Protein AF-A0A6B3G5R5-F1 (afdb_monomer_lite)

Structure (mmCIF, N/CA/C/O backbone):
data_AF-A0A6B3G5R5-F1
#
_entry.id   AF-A0A6B3G5R5-F1
#
loop_
_atom_site.group_PDB
_atom_site.id
_atom_site.type_symbol
_atom_site.label_atom_id
_atom_site.label_alt_id
_atom_site.label_comp_id
_atom_site.label_asym_id
_atom_site.label_entity_id
_atom_site.label_seq_id
_atom_site.pdbx_PDB_ins_code
_atom_site.Cartn_x
_atom_site.Cartn_y
_atom_site.Cartn_z
_atom_site.occupancy
_atom_site.B_iso_or_equiv
_atom_site.auth_seq_id
_atom_site.auth_comp_id
_atom_site.auth_asym_id
_atom_site.auth_atom_id
_atom_site.pdbx_PDB_model_num
ATOM 1 N N . MET A 1 1 ? -15.235 13.873 -17.723 1.00 48.84 1 MET A N 1
ATOM 2 C CA . MET A 1 1 ? -14.138 13.555 -16.787 1.00 48.84 1 MET A CA 1
ATOM 3 C C . MET A 1 1 ? -12.974 14.456 -17.152 1.00 48.84 1 MET A C 1
ATOM 5 O O . MET A 1 1 ? -12.548 14.409 -18.302 1.00 48.84 1 MET A O 1
ATOM 9 N N . SER A 1 2 ? -12.545 15.347 -16.258 1.00 52.00 2 SER A N 1
ATOM 10 C CA . SER A 1 2 ? -11.360 16.176 -16.509 1.00 52.00 2 SER A CA 1
ATOM 11 C C . SER A 1 2 ? -10.133 15.270 -16.505 1.00 52.00 2 SER A C 1
ATOM 13 O O . SER A 1 2 ? -9.919 14.546 -15.539 1.00 52.00 2 SER A O 1
ATOM 15 N N . ARG A 1 3 ? -9.360 15.265 -17.596 1.00 59.19 3 ARG A N 1
ATOM 16 C CA . ARG A 1 3 ? -8.063 14.582 -17.622 1.00 59.19 3 ARG A CA 1
ATOM 17 C C . ARG A 1 3 ? -7.108 15.387 -16.752 1.00 59.19 3 ARG A C 1
ATOM 19 O O . ARG A 1 3 ? -6.809 16.534 -17.079 1.00 59.19 3 ARG A O 1
ATOM 26 N N . HIS A 1 4 ? -6.677 14.811 -15.639 1.00 70.94 4 HIS A N 1
ATOM 27 C CA . HIS A 1 4 ? -5.648 15.414 -14.805 1.00 70.94 4 HIS A CA 1
ATOM 28 C C . HIS A 1 4 ? -4.292 15.176 -15.467 1.00 70.94 4 HIS A C 1
ATOM 30 O O . HIS A 1 4 ? -3.894 14.030 -15.668 1.00 70.94 4 HIS A O 1
ATOM 36 N N . THR A 1 5 ? -3.585 16.250 -15.815 1.00 82.69 5 THR A N 1
ATOM 37 C CA . THR A 1 5 ? -2.174 16.147 -16.199 1.00 82.69 5 THR A CA 1
ATOM 38 C C . THR A 1 5 ? -1.385 15.638 -14.991 1.00 82.69 5 THR A C 1
ATOM 40 O O . THR A 1 5 ? -1.503 16.250 -13.924 1.00 82.69 5 THR A O 1
ATOM 43 N N . PRO A 1 6 ? -0.592 14.558 -15.116 1.00 89.00 6 PRO A N 1
ATOM 44 C CA . PRO A 1 6 ? 0.213 14.076 -14.006 1.00 89.00 6 PRO A CA 1
ATOM 45 C C . PRO A 1 6 ? 1.213 15.129 -13.528 1.00 89.00 6 PRO A C 1
ATOM 47 O O . PRO A 1 6 ? 1.797 15.868 -14.326 1.00 89.00 6 PRO A O 1
ATOM 50 N N . THR A 1 7 ? 1.447 15.175 -12.221 1.00 94.69 7 THR A N 1
ATOM 51 C CA . THR A 1 7 ? 2.538 15.955 -11.636 1.00 94.69 7 THR A CA 1
ATOM 52 C C . THR A 1 7 ? 3.813 15.126 -11.698 1.00 94.69 7 THR A C 1
ATOM 54 O O . THR A 1 7 ? 3.912 14.094 -11.045 1.00 94.69 7 THR A O 1
ATOM 57 N N . VAL A 1 8 ? 4.796 15.566 -12.485 1.00 96.12 8 VAL A N 1
ATOM 58 C CA . VAL A 1 8 ? 6.093 14.880 -12.590 1.00 96.12 8 VAL A CA 1
ATOM 59 C C . VAL A 1 8 ? 7.078 15.486 -11.595 1.00 96.12 8 VAL A C 1
ATOM 61 O O . VAL A 1 8 ? 7.401 16.677 -11.686 1.00 96.12 8 VAL A O 1
ATOM 64 N N . VAL A 1 9 ? 7.553 14.648 -10.677 1.00 96.00 9 VAL A N 1
ATOM 65 C CA . VAL A 1 9 ? 8.532 14.974 -9.638 1.00 96.00 9 VAL A CA 1
ATOM 66 C C . VAL A 1 9 ? 9.844 14.282 -9.992 1.00 96.00 9 VAL A C 1
ATOM 68 O O . VAL A 1 9 ? 9.893 13.064 -10.174 1.00 96.00 9 VAL A O 1
ATOM 71 N N . TYR A 1 10 ? 10.894 15.080 -10.139 1.00 93.81 10 TYR A N 1
ATOM 72 C CA . TYR A 1 10 ? 12.209 14.640 -10.598 1.00 93.81 10 TYR A CA 1
ATOM 73 C C . TYR A 1 10 ? 13.127 14.336 -9.416 1.00 93.81 10 TYR A C 1
ATOM 75 O O . TYR A 1 10 ? 12.898 14.801 -8.299 1.00 93.81 10 TYR A O 1
ATOM 83 N N . ALA A 1 11 ? 14.205 13.599 -9.676 1.00 90.94 11 ALA A N 1
ATOM 84 C CA . ALA A 1 11 ? 15.181 13.274 -8.649 1.00 90.94 11 ALA A CA 1
ATOM 85 C C . ALA A 1 11 ? 15.693 14.528 -7.928 1.00 90.94 11 ALA A C 1
ATOM 87 O O . ALA A 1 11 ? 16.096 15.500 -8.580 1.00 90.94 11 ALA A O 1
ATOM 88 N N . ARG A 1 12 ? 15.743 14.451 -6.589 1.00 87.88 12 ARG A N 1
ATOM 89 C CA . ARG A 1 12 ? 16.120 15.521 -5.641 1.00 87.88 12 ARG A CA 1
ATOM 90 C C . ARG A 1 12 ? 15.065 16.612 -5.432 1.00 87.88 12 ARG A C 1
ATOM 92 O O . ARG A 1 12 ? 15.325 17.577 -4.717 1.00 87.88 12 ARG A O 1
ATOM 99 N N . GLU A 1 13 ? 13.876 16.478 -6.014 1.00 92.00 13 GLU A N 1
ATOM 100 C CA . GLU A 1 13 ? 12.731 17.320 -5.656 1.00 92.00 13 GLU A CA 1
ATOM 101 C C . GLU A 1 13 ? 11.986 16.743 -4.440 1.00 92.00 13 GLU A C 1
ATOM 103 O O . GLU A 1 13 ? 12.037 15.534 -4.210 1.00 92.00 13 GLU A O 1
ATOM 108 N N . PRO A 1 14 ? 11.272 17.567 -3.652 1.00 93.31 14 PRO A N 1
ATOM 109 C CA . PRO A 1 14 ? 10.477 17.067 -2.534 1.00 93.31 14 PRO A CA 1
ATOM 110 C C . PRO A 1 14 ? 9.470 15.998 -2.980 1.00 93.31 14 PRO A C 1
ATOM 112 O O . PRO A 1 14 ? 8.678 16.232 -3.894 1.00 93.31 14 PRO A O 1
ATOM 115 N N . ILE A 1 15 ? 9.489 14.840 -2.317 1.00 95.12 15 ILE A N 1
ATOM 116 C CA . ILE A 1 15 ? 8.568 13.731 -2.589 1.00 95.12 15 ILE A CA 1
ATOM 117 C C . ILE A 1 15 ? 7.225 14.031 -1.902 1.00 95.12 15 ILE A C 1
ATOM 119 O O . ILE A 1 15 ? 7.199 14.223 -0.683 1.00 95.12 15 ILE A O 1
ATOM 123 N N . PRO A 1 16 ? 6.098 14.088 -2.638 1.00 93.06 16 PRO A N 1
ATOM 124 C CA . PRO A 1 16 ? 4.785 14.263 -2.028 1.00 93.06 16 PRO A CA 1
ATOM 125 C C . PRO A 1 16 ? 4.429 13.098 -1.098 1.00 93.06 16 PRO A C 1
ATOM 127 O O . PRO A 1 16 ? 4.661 11.938 -1.423 1.00 93.06 16 PRO A O 1
ATOM 130 N N . THR A 1 17 ? 3.811 13.406 0.042 1.00 87.75 17 THR A N 1
ATOM 131 C CA . THR A 1 17 ? 3.436 12.417 1.071 1.00 87.75 17 THR A CA 1
ATOM 132 C C . THR A 1 17 ? 1.993 11.924 0.956 1.00 87.75 17 THR A C 1
ATOM 134 O O . THR A 1 17 ? 1.532 11.148 1.789 1.00 87.75 17 THR A O 1
ATOM 137 N N . SER A 1 18 ? 1.245 12.398 -0.042 1.00 89.69 18 SER A N 1
ATOM 138 C CA . SER A 1 18 ? -0.167 12.063 -0.223 1.00 89.69 18 SER A CA 1
ATOM 139 C C . SER A 1 18 ? -0.556 12.027 -1.697 1.00 89.69 18 SER A C 1
ATOM 141 O O . SER A 1 18 ? 0.148 12.556 -2.559 1.00 89.69 18 SER A O 1
ATOM 143 N N . GLY A 1 19 ? -1.708 11.412 -1.960 1.00 92.50 19 GLY A N 1
ATOM 144 C CA . GLY A 1 19 ? -2.238 11.212 -3.301 1.00 92.50 19 GLY A CA 1
ATOM 145 C C . GLY A 1 19 ? -1.688 9.966 -4.004 1.00 92.50 19 GLY A C 1
ATOM 146 O O . GLY A 1 19 ? -0.831 9.267 -3.461 1.00 92.50 19 GLY A O 1
ATOM 147 N N . PRO A 1 20 ? -2.231 9.652 -5.191 1.00 96.44 20 PRO A N 1
ATOM 148 C CA . PRO A 1 20 ? -1.834 8.497 -5.980 1.00 96.44 20 PRO A CA 1
ATOM 149 C C . PRO A 1 20 ? -0.479 8.727 -6.650 1.00 96.44 20 PRO A C 1
ATOM 151 O O . PRO A 1 20 ? -0.239 9.794 -7.226 1.00 96.44 20 PRO A O 1
ATOM 154 N N . SER A 1 21 ? 0.401 7.725 -6.618 1.00 98.06 21 SER A N 1
ATOM 155 C CA . SER A 1 21 ? 1.760 7.876 -7.152 1.00 98.06 21 SER A CA 1
ATOM 156 C C . SER A 1 21 ? 2.339 6.631 -7.830 1.00 98.06 21 SER A C 1
ATOM 158 O O . SER A 1 21 ? 2.106 5.499 -7.410 1.00 98.06 21 SER A O 1
ATOM 160 N N . VAL A 1 22 ? 3.141 6.853 -8.877 1.00 98.56 22 VAL A N 1
ATOM 161 C CA . VAL A 1 22 ? 3.913 5.812 -9.575 1.00 98.56 22 VAL A CA 1
ATOM 162 C C . VAL A 1 22 ? 5.376 6.230 -9.659 1.00 98.56 22 VAL A C 1
ATOM 164 O O . VAL A 1 22 ? 5.682 7.312 -10.162 1.00 98.56 22 VAL A O 1
ATOM 167 N N . PHE A 1 23 ? 6.287 5.361 -9.228 1.00 98.50 23 PHE A N 1
ATOM 168 C CA . PHE A 1 23 ? 7.713 5.495 -9.519 1.00 98.50 23 PHE A CA 1
ATOM 169 C C . PHE A 1 23 ? 8.058 4.775 -10.826 1.00 98.50 23 PHE A C 1
ATOM 171 O O . PHE A 1 23 ? 7.692 3.613 -11.000 1.00 98.50 23 PHE A O 1
ATOM 178 N N . ILE A 1 24 ? 8.773 5.439 -11.741 1.00 98.12 24 ILE A N 1
ATOM 179 C CA . ILE A 1 24 ? 9.176 4.861 -13.037 1.00 98.12 24 ILE A CA 1
ATOM 180 C C . ILE A 1 24 ? 10.659 4.449 -13.048 1.00 98.12 24 ILE A C 1
ATOM 182 O O . ILE A 1 24 ? 11.569 5.213 -13.394 1.00 98.12 24 ILE A O 1
ATOM 186 N N . ALA A 1 25 ? 10.892 3.190 -12.686 1.00 97.31 25 ALA A N 1
ATOM 187 C CA . ALA A 1 25 ? 12.197 2.549 -12.612 1.00 97.31 25 ALA A CA 1
ATOM 188 C C . ALA A 1 25 ? 12.621 1.927 -13.954 1.00 97.31 25 ALA A C 1
ATOM 190 O O . ALA A 1 25 ? 11.807 1.453 -14.747 1.00 97.31 25 ALA A O 1
ATOM 191 N N . GLY A 1 26 ? 13.927 1.900 -14.210 1.00 95.62 26 GLY A N 1
ATOM 192 C CA . GLY A 1 26 ? 14.485 1.294 -15.419 1.00 95.62 26 GLY A CA 1
ATOM 193 C C . GLY A 1 26 ? 15.819 1.905 -15.840 1.00 95.62 26 GLY A C 1
ATOM 194 O O . GLY A 1 26 ? 16.239 2.926 -15.286 1.00 95.62 26 GLY A O 1
ATOM 195 N N . PRO A 1 27 ? 16.495 1.311 -16.837 1.00 93.62 27 PRO A N 1
ATOM 196 C CA . PRO A 1 27 ? 17.751 1.839 -17.336 1.00 93.62 27 PRO A CA 1
ATOM 197 C C . PRO A 1 27 ? 17.566 3.262 -17.872 1.00 93.62 27 PRO A C 1
ATOM 199 O O . PRO A 1 27 ? 16.613 3.552 -18.599 1.00 93.62 27 PRO A O 1
ATOM 202 N N . THR A 1 28 ? 18.510 4.135 -17.529 1.00 88.38 28 THR A N 1
ATOM 203 C CA . THR A 1 28 ? 18.639 5.481 -18.097 1.00 88.38 28 THR A CA 1
ATOM 204 C C . THR A 1 28 ? 19.694 5.447 -19.204 1.00 88.38 28 THR A C 1
ATOM 206 O O . THR A 1 28 ? 20.746 4.830 -18.992 1.00 88.38 28 THR A O 1
ATOM 209 N N . PRO A 1 29 ? 19.457 6.084 -20.369 1.00 83.06 29 PRO A N 1
ATOM 210 C CA . PRO A 1 29 ? 20.460 6.170 -21.423 1.00 83.06 29 PRO A CA 1
ATOM 211 C C . PRO A 1 29 ? 21.784 6.736 -20.905 1.00 83.06 29 PRO A C 1
ATOM 213 O O . PRO A 1 29 ? 21.817 7.660 -20.085 1.00 83.06 29 PRO A O 1
ATOM 216 N N . ARG A 1 30 ? 22.905 6.202 -21.397 1.00 71.19 30 ARG A N 1
ATOM 217 C CA . ARG A 1 30 ? 24.216 6.809 -21.131 1.00 71.19 30 ARG A CA 1
ATOM 218 C C . ARG A 1 30 ? 24.268 8.188 -21.793 1.00 71.19 30 ARG A C 1
ATOM 220 O O . ARG A 1 30 ? 23.906 8.324 -22.952 1.00 71.19 30 ARG A O 1
ATOM 227 N N . ALA A 1 31 ? 24.816 9.185 -21.096 1.00 65.38 31 ALA A N 1
ATOM 228 C CA . ALA A 1 31 ? 24.907 10.565 -21.598 1.00 65.38 31 ALA A CA 1
ATOM 229 C C . ALA A 1 31 ? 25.708 10.729 -22.909 1.00 65.38 31 ALA A C 1
ATOM 231 O O . ALA A 1 31 ? 25.638 11.778 -23.535 1.00 65.38 31 ALA A O 1
ATOM 232 N N . SER A 1 32 ? 26.499 9.725 -23.293 1.00 61.84 32 SER A N 1
ATOM 233 C CA . SER A 1 32 ? 27.283 9.700 -24.531 1.00 61.84 32 SER A CA 1
ATOM 234 C C . SER A 1 32 ? 26.584 8.993 -25.699 1.00 61.84 32 SER A C 1
ATOM 236 O O . SER A 1 32 ? 27.197 8.869 -26.753 1.00 61.84 32 SER A O 1
ATOM 238 N N . GLY A 1 33 ? 25.382 8.443 -25.500 1.00 62.09 33 GLY A N 1
ATOM 239 C CA . GLY A 1 33 ? 24.641 7.708 -26.526 1.00 62.09 33 GLY A CA 1
ATOM 240 C C . GLY A 1 33 ? 23.480 8.519 -27.101 1.00 62.09 33 GLY A C 1
ATOM 241 O O . GLY A 1 33 ? 22.888 9.335 -26.402 1.00 62.09 33 GLY A O 1
ATOM 242 N N . ASP A 1 34 ? 23.114 8.227 -28.349 1.00 74.56 34 ASP A N 1
ATOM 243 C CA . ASP A 1 34 ? 21.999 8.866 -29.071 1.00 74.56 34 ASP A CA 1
ATOM 244 C C . ASP A 1 34 ? 20.625 8.230 -28.763 1.00 74.56 34 ASP A C 1
ATOM 246 O O . ASP A 1 34 ? 19.648 8.450 -29.480 1.00 74.56 34 ASP A O 1
ATOM 250 N N . VAL A 1 35 ? 20.527 7.407 -27.713 1.00 80.75 35 VAL A N 1
ATOM 251 C CA . VAL A 1 35 ? 19.284 6.699 -27.376 1.00 80.75 35 VAL A CA 1
ATOM 252 C C . VAL A 1 35 ? 18.385 7.596 -26.519 1.00 80.75 35 VAL A C 1
ATOM 254 O O . VAL A 1 35 ? 18.792 7.984 -25.420 1.00 80.75 35 VAL A O 1
ATOM 257 N N . PRO A 1 36 ? 17.161 7.926 -26.974 1.00 84.62 36 PRO A N 1
ATOM 258 C CA . PRO A 1 36 ? 16.236 8.732 -26.191 1.00 84.62 36 PRO A CA 1
ATOM 259 C C . PRO A 1 36 ? 15.747 7.972 -24.953 1.00 84.62 36 PRO A C 1
ATOM 261 O O . PRO A 1 36 ? 15.655 6.743 -24.941 1.00 84.62 36 PRO A O 1
ATOM 264 N N . SER A 1 37 ? 15.391 8.714 -23.902 1.00 90.19 37 SER A N 1
ATOM 265 C CA . SER A 1 37 ? 14.726 8.121 -22.740 1.00 90.19 37 SER A CA 1
ATOM 266 C C . SER A 1 37 ? 13.343 7.589 -23.124 1.00 90.19 37 SER A C 1
ATOM 268 O O . SER A 1 37 ? 12.605 8.225 -23.876 1.00 90.19 37 SER A O 1
ATOM 270 N N . TRP A 1 38 ? 12.972 6.437 -22.564 1.00 94.50 38 TRP A N 1
ATOM 271 C CA . TRP A 1 38 ? 11.633 5.850 -22.685 1.00 94.50 38 TRP A CA 1
ATOM 272 C C . TRP A 1 38 ? 10.630 6.468 -21.694 1.00 94.50 38 TRP A C 1
ATOM 274 O O . TRP A 1 38 ? 9.421 6.292 -21.843 1.00 94.50 38 TRP A O 1
ATOM 284 N N . ARG A 1 39 ? 11.109 7.201 -20.678 1.00 94.88 39 ARG A N 1
ATOM 285 C CA . ARG A 1 39 ? 10.272 7.757 -19.604 1.00 94.88 39 ARG A CA 1
ATOM 286 C C . ARG A 1 39 ? 9.228 8.770 -20.079 1.00 94.88 39 ARG A C 1
ATOM 288 O O . ARG A 1 39 ? 8.110 8.687 -19.577 1.00 94.88 39 ARG A O 1
ATOM 295 N N . PRO A 1 40 ? 9.504 9.672 -21.045 1.00 94.50 40 PRO A N 1
ATOM 296 C CA . PRO A 1 40 ? 8.472 10.547 -21.601 1.00 94.50 40 PRO A CA 1
ATOM 297 C C . PRO A 1 40 ? 7.277 9.770 -22.163 1.00 94.50 40 PRO A C 1
ATOM 299 O O . PRO A 1 40 ? 6.142 10.092 -21.826 1.00 94.50 40 PRO A O 1
ATOM 302 N N . ALA A 1 41 ? 7.521 8.686 -22.910 1.00 95.88 41 ALA A N 1
ATOM 303 C CA . ALA A 1 41 ? 6.451 7.830 -23.422 1.00 95.88 41 ALA A CA 1
ATOM 304 C C . ALA A 1 41 ? 5.664 7.164 -22.280 1.00 95.88 41 ALA A C 1
ATOM 306 O O . ALA A 1 41 ? 4.440 7.128 -22.311 1.00 95.88 41 ALA A O 1
ATOM 307 N N . ALA A 1 42 ? 6.341 6.700 -21.224 1.00 97.56 42 ALA A N 1
ATOM 308 C CA . ALA A 1 42 ? 5.661 6.142 -20.053 1.00 97.56 42 ALA A CA 1
ATOM 309 C C . ALA A 1 42 ? 4.774 7.179 -19.340 1.00 97.56 42 ALA A C 1
ATOM 311 O O . ALA A 1 42 ? 3.654 6.863 -18.945 1.00 97.56 42 ALA A O 1
ATOM 312 N N . ILE A 1 43 ? 5.252 8.420 -19.197 1.00 96.56 43 ILE A N 1
ATOM 313 C CA . ILE A 1 43 ? 4.500 9.530 -18.593 1.00 96.56 43 ILE A CA 1
ATOM 314 C C . ILE A 1 43 ? 3.278 9.887 -19.446 1.00 96.56 43 ILE A C 1
ATOM 316 O O . ILE A 1 43 ? 2.197 10.094 -18.898 1.00 96.56 43 ILE A O 1
ATOM 320 N N . GLU A 1 44 ? 3.424 9.936 -20.771 1.00 96.19 44 GLU A N 1
ATOM 321 C CA . GLU A 1 44 ? 2.311 10.174 -21.698 1.00 96.19 44 GLU A CA 1
ATOM 322 C C . GLU A 1 44 ? 1.256 9.066 -21.613 1.00 96.19 44 GLU A C 1
ATOM 324 O O . GLU A 1 44 ? 0.063 9.353 -21.514 1.00 96.19 44 GLU A O 1
ATOM 329 N N . GLU A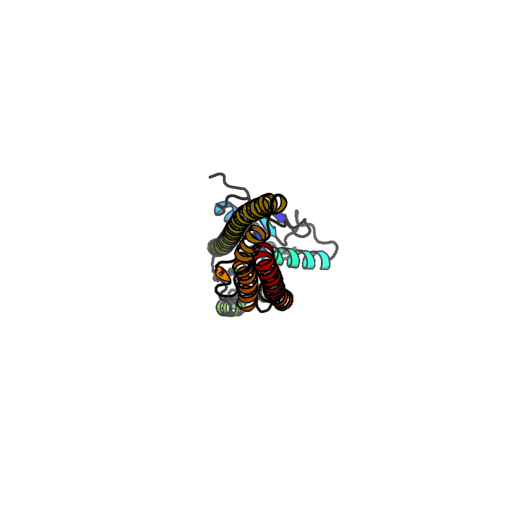 1 45 ? 1.684 7.805 -21.571 1.00 97.38 45 GLU A N 1
ATOM 330 C CA . GLU A 1 45 ? 0.799 6.649 -21.416 1.00 97.38 45 GLU A CA 1
ATOM 331 C C . GLU A 1 45 ? 0.078 6.651 -20.054 1.00 97.38 45 GLU A C 1
ATOM 333 O O . GLU A 1 45 ? -1.122 6.367 -19.990 1.00 97.38 45 GLU A O 1
ATOM 338 N N . LEU A 1 46 ? 0.769 7.021 -18.968 1.00 97.31 46 LEU A N 1
ATOM 339 C CA . LEU A 1 46 ? 0.166 7.224 -17.644 1.00 97.31 46 LEU A CA 1
ATOM 340 C C . LEU A 1 46 ? -0.877 8.348 -17.686 1.00 97.31 46 LEU A C 1
ATOM 342 O O . LEU A 1 46 ? -2.003 8.160 -17.231 1.00 97.31 46 LEU A O 1
ATOM 346 N N . ALA A 1 47 ? -0.539 9.494 -18.285 1.00 95.38 47 ALA A N 1
ATOM 347 C CA . ALA A 1 47 ? -1.449 10.628 -18.439 1.00 95.38 47 ALA A CA 1
ATOM 348 C C . ALA A 1 47 ? -2.692 10.275 -19.270 1.00 95.38 47 ALA A C 1
ATOM 350 O O . ALA A 1 47 ? -3.797 10.727 -18.970 1.00 95.38 47 ALA A O 1
ATOM 351 N N . ALA A 1 48 ? -2.522 9.470 -20.320 1.00 94.94 48 ALA A N 1
ATOM 352 C CA . ALA A 1 48 ? -3.603 9.067 -21.209 1.00 94.94 48 ALA A CA 1
ATOM 353 C C . ALA A 1 48 ? -4.591 8.098 -20.542 1.00 94.94 48 ALA A C 1
ATOM 355 O O . ALA A 1 48 ? -5.787 8.157 -20.841 1.00 94.94 48 ALA A O 1
ATOM 356 N N . ARG A 1 49 ? -4.100 7.219 -19.658 1.00 94.94 49 ARG A N 1
ATOM 357 C CA . ARG A 1 49 ? -4.910 6.197 -18.975 1.00 94.94 49 ARG A CA 1
ATOM 358 C C . ARG A 1 49 ? -5.429 6.615 -17.605 1.00 94.94 49 ARG A C 1
ATOM 360 O O . ARG A 1 49 ? -6.367 5.992 -17.120 1.00 94.94 49 ARG A O 1
ATOM 367 N N . TRP A 1 50 ? -4.847 7.628 -16.969 1.00 94.56 50 TRP A N 1
ATOM 368 C CA . TRP A 1 50 ? -5.244 8.010 -15.619 1.00 94.56 50 TRP A CA 1
ATOM 369 C C . TRP A 1 50 ? -6.673 8.565 -15.568 1.00 94.56 50 TRP A C 1
ATOM 371 O O . TRP A 1 50 ? -6.993 9.586 -16.180 1.00 94.56 50 TRP A O 1
ATOM 381 N N . THR A 1 51 ? -7.529 7.900 -14.791 1.00 91.75 51 THR A N 1
ATOM 382 C CA . THR A 1 51 ? -8.936 8.284 -14.582 1.00 91.75 51 THR A CA 1
ATOM 383 C C . THR A 1 51 ? -9.283 8.556 -13.122 1.00 91.75 51 THR A C 1
ATOM 385 O O . THR A 1 51 ? -10.461 8.726 -12.809 1.00 91.75 51 THR A O 1
ATOM 388 N N . GLY A 1 52 ? -8.295 8.572 -12.225 1.00 88.75 52 GLY A N 1
ATOM 389 C CA . GLY A 1 52 ? -8.535 8.817 -10.807 1.00 88.75 52 GLY A CA 1
ATOM 390 C C . GLY A 1 52 ? -8.979 10.251 -10.511 1.00 88.75 52 GLY A C 1
ATOM 391 O O . GLY A 1 52 ? -8.750 11.182 -11.290 1.00 88.75 52 GLY A O 1
ATOM 392 N N . GLU A 1 53 ? -9.634 10.413 -9.361 1.00 88.06 53 GLU A N 1
ATOM 393 C CA . GLU A 1 53 ? -10.196 11.695 -8.921 1.00 88.06 53 GLU A CA 1
ATOM 394 C C . GLU A 1 53 ? -9.114 12.717 -8.559 1.00 88.06 53 GLU A C 1
ATOM 396 O O . GLU A 1 53 ? -9.274 13.906 -8.824 1.00 88.06 53 GLU A O 1
ATOM 401 N N . GLN A 1 54 ? -8.005 12.247 -7.985 1.00 90.88 54 GLN A N 1
ATOM 402 C CA . GLN A 1 54 ? -6.851 13.073 -7.645 1.00 90.88 54 GLN A CA 1
ATOM 403 C C . GLN A 1 54 ? -5.813 13.059 -8.778 1.00 90.88 54 GLN A C 1
ATOM 405 O O . GLN A 1 54 ? -5.721 12.071 -9.515 1.00 90.88 54 GLN A O 1
ATOM 410 N N . PRO A 1 55 ? -5.001 14.120 -8.934 1.00 93.06 55 PRO A N 1
ATOM 411 C CA . PRO A 1 55 ? -3.882 14.112 -9.869 1.00 93.06 55 PRO A CA 1
ATOM 412 C C . PRO A 1 55 ? -2.895 12.981 -9.561 1.00 93.06 55 PRO A C 1
ATOM 414 O O . PRO A 1 55 ? -2.529 12.774 -8.406 1.00 93.06 55 PRO A O 1
ATOM 417 N N . LEU A 1 56 ? -2.444 12.271 -10.599 1.00 96.75 56 LEU A N 1
ATOM 418 C CA . LEU A 1 56 ? -1.393 11.266 -10.466 1.00 96.75 56 LEU A CA 1
ATOM 419 C C . LEU A 1 56 ? -0.031 11.943 -10.295 1.00 96.75 56 LEU A C 1
ATOM 421 O O . LEU A 1 56 ? 0.337 12.795 -11.105 1.00 96.75 56 LEU A O 1
ATOM 425 N N . THR A 1 57 ? 0.742 11.523 -9.299 1.00 98.00 57 THR A N 1
ATOM 426 C CA . THR A 1 57 ? 2.153 11.903 -9.163 1.00 98.00 57 THR A CA 1
ATOM 427 C C . THR A 1 57 ? 3.039 10.864 -9.850 1.00 98.00 57 THR A C 1
ATOM 429 O O . THR A 1 57 ? 2.922 9.671 -9.584 1.00 98.00 57 THR A O 1
ATOM 432 N N . VAL A 1 58 ? 3.952 11.299 -10.719 1.00 98.19 58 VAL A N 1
ATOM 433 C CA . VAL A 1 58 ? 4.956 10.427 -11.347 1.00 98.19 58 VAL A CA 1
ATOM 434 C C . VAL A 1 58 ? 6.336 10.797 -10.826 1.00 98.19 58 VAL A C 1
ATOM 436 O O . VAL A 1 58 ? 6.824 11.898 -11.079 1.00 98.19 58 VAL A O 1
ATOM 439 N N . LEU A 1 59 ? 6.960 9.871 -10.105 1.00 97.94 59 LEU A N 1
ATOM 440 C CA . LEU A 1 59 ? 8.300 10.010 -9.546 1.00 97.94 59 LEU A CA 1
ATOM 441 C C . LEU A 1 59 ? 9.308 9.442 -10.547 1.00 97.94 59 LEU A C 1
ATOM 443 O O . LEU A 1 59 ? 9.254 8.257 -10.885 1.00 97.94 59 LEU A O 1
ATOM 447 N N . THR A 1 60 ? 10.216 10.284 -11.040 1.00 95.25 60 THR A N 1
ATOM 448 C CA . THR A 1 60 ? 11.238 9.888 -12.016 1.00 95.25 60 THR A CA 1
ATOM 449 C C . THR A 1 60 ? 12.649 10.064 -11.452 1.00 95.25 60 THR A C 1
ATOM 451 O O . THR A 1 60 ? 12.955 11.135 -10.929 1.00 95.25 60 THR A O 1
ATOM 454 N N . PRO A 1 61 ? 13.543 9.064 -11.594 1.00 92.12 61 PRO A N 1
ATOM 455 C CA . PRO A 1 61 ? 14.949 9.187 -11.195 1.00 92.12 61 PRO A CA 1
ATOM 456 C C . PRO A 1 61 ? 15.744 10.134 -12.114 1.00 92.12 61 PRO A C 1
ATOM 458 O O . PRO A 1 61 ? 16.903 10.455 -11.856 1.00 92.12 61 PRO A O 1
ATOM 461 N N . GLU A 1 62 ? 15.150 10.595 -13.219 1.00 89.25 62 GLU A N 1
ATOM 462 C CA . GLU A 1 62 ? 15.773 11.612 -14.058 1.00 89.25 62 GLU A CA 1
ATOM 463 C C . GLU A 1 62 ? 15.763 12.976 -13.370 1.00 89.25 62 GLU A C 1
ATOM 465 O O . GLU A 1 62 ? 14.883 13.314 -12.584 1.00 89.25 62 GLU A O 1
ATOM 470 N N . SER A 1 63 ? 16.763 13.789 -13.692 1.00 85.06 63 SER A N 1
ATOM 471 C CA . SER A 1 63 ? 16.882 15.144 -13.163 1.00 85.06 63 SER A CA 1
ATOM 472 C C . SER A 1 63 ? 16.167 16.144 -14.059 1.00 85.06 63 SER A C 1
ATOM 474 O O . SER A 1 63 ? 16.266 16.060 -15.288 1.00 85.06 63 SER A O 1
ATOM 476 N N . ARG A 1 64 ? 15.501 17.139 -13.462 1.00 85.25 64 ARG A N 1
ATOM 477 C CA . ARG A 1 64 ? 14.863 18.209 -14.234 1.00 85.25 64 ARG A CA 1
ATOM 478 C C . ARG A 1 64 ? 15.914 18.926 -15.085 1.00 85.25 64 ARG A C 1
ATOM 480 O O . ARG A 1 64 ? 16.948 19.362 -14.583 1.00 85.25 64 ARG A O 1
ATOM 487 N N . GLY A 1 65 ? 15.670 19.008 -16.391 1.00 77.19 65 GLY A N 1
ATOM 488 C CA . GLY A 1 65 ? 16.600 19.634 -17.336 1.00 77.19 65 GLY A CA 1
ATOM 489 C C . GLY A 1 65 ? 17.936 18.898 -17.522 1.00 77.19 65 GLY A C 1
ATOM 490 O O . GLY A 1 65 ? 18.871 19.495 -18.042 1.00 77.19 65 GLY A O 1
ATOM 491 N N . GLY A 1 66 ? 18.057 17.633 -17.094 1.00 64.19 66 GLY A N 1
ATOM 492 C CA . GLY A 1 66 ? 19.263 16.818 -17.307 1.00 64.19 66 GLY A CA 1
ATOM 493 C C . GLY A 1 66 ? 20.482 17.217 -16.465 1.00 64.19 66 GLY A C 1
ATOM 494 O O . GLY A 1 66 ? 21.586 16.730 -16.711 1.00 64.19 66 GLY A O 1
ATOM 495 N N . VAL A 1 67 ? 20.307 18.092 -15.470 1.00 61.62 67 VAL A N 1
ATOM 496 C CA . VAL A 1 67 ? 21.390 18.545 -14.583 1.00 61.62 67 VAL A CA 1
ATOM 497 C C . VAL A 1 67 ? 21.824 17.395 -13.678 1.00 61.62 67 VAL A C 1
ATOM 499 O O . VAL A 1 67 ? 21.009 16.869 -12.927 1.00 61.62 67 VAL A O 1
ATOM 502 N N . ARG A 1 68 ? 23.100 17.001 -13.714 1.00 59.47 68 ARG A N 1
ATOM 503 C CA . ARG A 1 68 ? 23.623 15.917 -12.863 1.00 59.47 68 ARG A CA 1
ATOM 504 C C . ARG A 1 68 ? 23.647 16.300 -11.380 1.00 59.47 68 ARG A C 1
ATOM 506 O O . ARG A 1 68 ? 23.656 17.478 -11.032 1.00 59.47 68 ARG A O 1
ATOM 513 N N . ALA A 1 69 ? 23.630 15.291 -10.514 1.00 58.50 69 ALA A N 1
ATOM 514 C CA . ALA A 1 69 ? 23.843 15.477 -9.085 1.00 58.50 69 ALA A CA 1
ATOM 515 C C . ALA A 1 69 ? 25.273 15.949 -8.792 1.00 58.50 69 ALA A C 1
ATOM 517 O O . ALA A 1 69 ? 26.218 15.500 -9.442 1.00 58.50 69 ALA A O 1
ATOM 518 N N . GLU A 1 70 ? 25.416 16.862 -7.827 1.00 56.22 70 GLU A N 1
ATOM 519 C CA . GLU A 1 70 ? 26.726 17.273 -7.302 1.00 56.22 70 GLU A CA 1
ATOM 520 C C . GLU A 1 70 ? 27.353 16.141 -6.472 1.00 56.22 70 GLU A C 1
ATOM 522 O O . GLU A 1 70 ? 28.566 15.926 -6.533 1.00 56.22 70 GLU A O 1
ATOM 527 N N . HIS A 1 71 ? 26.515 15.350 -5.788 1.00 61.19 71 HIS A N 1
ATOM 528 C CA . HIS A 1 71 ? 26.901 14.166 -5.025 1.00 61.19 71 HIS A CA 1
ATOM 529 C C . HIS A 1 71 ? 26.061 12.946 -5.419 1.00 61.19 71 HIS A C 1
ATOM 531 O O . HIS A 1 71 ? 24.850 13.029 -5.604 1.00 61.19 71 HIS A O 1
ATOM 537 N N . TYR A 1 72 ? 26.725 11.799 -5.563 1.00 59.19 72 TYR A N 1
ATOM 538 C CA . TYR A 1 72 ? 26.107 10.530 -5.959 1.00 59.19 72 TYR A CA 1
ATOM 539 C C . TYR A 1 72 ? 25.129 9.993 -4.898 1.00 59.19 72 TYR A C 1
ATOM 541 O O . TYR A 1 72 ? 24.080 9.453 -5.246 1.00 59.19 72 TYR A O 1
ATOM 549 N N . ASP A 1 73 ? 25.439 10.196 -3.615 1.00 69.19 73 ASP A N 1
ATOM 550 C CA . ASP A 1 73 ? 24.657 9.658 -2.496 1.00 69.19 73 ASP A CA 1
ATOM 551 C C . ASP A 1 73 ? 23.265 10.305 -2.386 1.00 69.19 73 ASP A C 1
ATOM 553 O O . ASP A 1 73 ? 22.288 9.613 -2.101 1.00 69.19 73 ASP A O 1
ATOM 557 N N . ASP A 1 74 ? 23.142 11.594 -2.724 1.00 69.94 74 ASP A N 1
ATOM 558 C CA . ASP A 1 74 ? 21.864 12.324 -2.719 1.00 69.94 74 ASP A CA 1
ATOM 559 C C . ASP A 1 74 ? 20.869 11.751 -3.741 1.00 69.94 74 ASP A C 1
ATOM 561 O O . ASP A 1 74 ? 19.655 11.774 -3.533 1.00 69.94 74 ASP A O 1
ATOM 565 N N . GLN A 1 75 ? 21.377 11.217 -4.857 1.00 78.44 75 GLN A N 1
ATOM 566 C CA . GLN A 1 75 ? 20.548 10.586 -5.879 1.00 78.44 75 GLN A CA 1
ATOM 567 C C . GLN A 1 75 ? 20.051 9.208 -5.422 1.00 78.44 75 GLN A C 1
ATOM 569 O O . GLN A 1 75 ? 18.867 8.910 -5.559 1.00 78.44 75 GLN A O 1
ATOM 574 N N . VAL A 1 76 ? 20.930 8.390 -4.836 1.00 82.44 76 VAL A N 1
ATOM 575 C CA . VAL A 1 76 ? 20.574 7.045 -4.353 1.00 82.44 76 VAL A CA 1
ATOM 576 C C . VAL A 1 76 ? 19.596 7.111 -3.176 1.00 82.44 76 VAL A C 1
ATOM 578 O O . VAL A 1 76 ? 18.644 6.324 -3.122 1.00 82.44 76 VAL A O 1
ATOM 581 N N . GLY A 1 77 ? 19.800 8.059 -2.254 1.00 87.00 77 GLY A N 1
ATOM 582 C CA . GLY A 1 77 ? 18.883 8.306 -1.140 1.00 87.00 77 GLY A CA 1
ATOM 583 C C . GLY A 1 77 ? 17.486 8.668 -1.637 1.00 87.00 77 GLY A C 1
ATOM 584 O O . GLY A 1 77 ? 16.517 7.988 -1.299 1.00 87.00 77 GLY A O 1
ATOM 585 N N . TRP A 1 78 ? 17.395 9.651 -2.538 1.00 92.69 78 TRP A N 1
ATOM 586 C CA . TRP A 1 78 ? 16.117 10.071 -3.111 1.00 92.69 78 TRP A CA 1
ATOM 587 C C . TRP A 1 78 ? 15.401 8.942 -3.859 1.00 92.69 78 TRP A C 1
ATOM 589 O O . TRP A 1 78 ? 14.203 8.750 -3.677 1.00 92.69 78 TRP A O 1
ATOM 599 N N . GLU A 1 79 ? 16.108 8.168 -4.688 1.00 92.44 79 GLU A N 1
ATOM 600 C CA . GLU A 1 79 ? 15.504 7.054 -5.434 1.00 92.44 79 GLU A CA 1
ATOM 601 C C . GLU A 1 79 ? 14.969 5.962 -4.498 1.00 92.44 79 GLU A C 1
ATOM 603 O O . GLU A 1 79 ? 13.943 5.341 -4.778 1.00 92.44 79 GLU A O 1
ATOM 608 N N . THR A 1 80 ? 15.633 5.741 -3.364 1.00 92.81 80 THR A N 1
ATOM 609 C CA . THR A 1 80 ? 15.174 4.799 -2.337 1.00 92.81 80 THR A CA 1
ATOM 610 C C . THR A 1 80 ? 13.915 5.312 -1.641 1.00 92.81 80 THR A C 1
ATOM 612 O O . THR A 1 80 ? 12.923 4.587 -1.565 1.00 92.81 80 THR A O 1
ATOM 615 N N . GLU A 1 81 ? 13.913 6.571 -1.202 1.00 94.75 81 GLU A N 1
ATOM 616 C CA . GLU A 1 81 ? 12.750 7.205 -0.571 1.00 94.75 81 GLU A CA 1
ATOM 617 C C . GLU A 1 81 ? 11.549 7.281 -1.523 1.00 94.75 81 GLU A C 1
ATOM 619 O O . GLU A 1 81 ? 10.424 6.968 -1.138 1.00 94.75 81 GLU A O 1
ATOM 624 N N . ALA A 1 82 ? 11.777 7.630 -2.790 1.00 96.50 82 ALA A N 1
ATOM 625 C CA . ALA A 1 82 ? 10.725 7.762 -3.790 1.00 96.50 82 ALA A CA 1
ATOM 626 C C . ALA A 1 82 ? 10.083 6.409 -4.133 1.00 96.50 82 ALA A C 1
ATOM 628 O O . ALA A 1 82 ? 8.859 6.328 -4.254 1.00 96.50 82 ALA A O 1
ATOM 629 N N . ARG A 1 83 ? 10.872 5.329 -4.236 1.00 95.88 83 ARG A N 1
ATOM 630 C CA . ARG A 1 83 ? 10.335 3.964 -4.399 1.00 95.88 83 ARG A CA 1
ATOM 631 C C . ARG A 1 83 ? 9.538 3.523 -3.173 1.00 95.88 83 ARG A C 1
ATOM 633 O O . ARG A 1 83 ? 8.447 2.972 -3.322 1.00 95.88 83 ARG A O 1
ATOM 640 N N . ALA A 1 84 ? 10.036 3.815 -1.971 1.00 94.81 84 ALA A N 1
ATOM 641 C CA . ALA A 1 84 ? 9.338 3.501 -0.728 1.00 94.81 84 ALA A CA 1
ATOM 642 C C . ALA A 1 84 ? 8.002 4.257 -0.603 1.00 94.81 84 ALA A C 1
ATOM 644 O O . ALA A 1 84 ? 7.007 3.663 -0.185 1.00 94.81 84 ALA A O 1
ATOM 645 N N . ALA A 1 85 ? 7.956 5.526 -1.013 1.00 95.06 85 ALA A N 1
ATOM 646 C CA . ALA A 1 85 ? 6.764 6.371 -0.944 1.00 95.06 85 ALA A CA 1
ATOM 647 C C . ALA A 1 85 ? 5.707 6.050 -2.016 1.00 95.06 85 ALA A C 1
ATOM 649 O O . ALA A 1 85 ? 4.523 6.286 -1.784 1.00 95.06 85 ALA A O 1
ATOM 650 N N . ALA A 1 86 ? 6.105 5.513 -3.173 1.00 97.56 86 ALA A N 1
ATOM 651 C CA . ALA A 1 86 ? 5.186 5.269 -4.280 1.00 97.56 86 ALA A CA 1
ATOM 652 C C . ALA A 1 86 ? 4.103 4.219 -3.954 1.00 97.56 86 ALA A C 1
ATOM 654 O O . ALA A 1 86 ? 4.358 3.244 -3.233 1.00 97.56 86 ALA A O 1
ATOM 655 N N . ASP A 1 87 ? 2.906 4.377 -4.534 1.00 97.81 87 ASP A N 1
ATOM 656 C CA . ASP A 1 87 ? 1.856 3.347 -4.481 1.00 97.81 87 ASP A CA 1
ATOM 657 C C . ASP A 1 87 ? 2.186 2.176 -5.429 1.00 97.81 87 ASP A C 1
ATOM 659 O O . ASP A 1 87 ? 1.945 1.018 -5.089 1.00 97.81 87 ASP A O 1
ATOM 663 N N . ALA A 1 88 ? 2.783 2.457 -6.592 1.00 98.56 88 ALA A N 1
ATOM 664 C CA . ALA A 1 88 ? 3.281 1.442 -7.521 1.00 98.56 88 ALA A CA 1
ATOM 665 C C . ALA A 1 88 ? 4.680 1.782 -8.055 1.00 98.56 88 ALA A C 1
ATOM 667 O O . ALA A 1 88 ? 5.045 2.950 -8.205 1.00 98.56 88 ALA A O 1
ATOM 668 N N . ILE A 1 89 ? 5.451 0.748 -8.388 1.00 98.75 89 ILE A N 1
ATOM 669 C CA . ILE A 1 89 ? 6.793 0.857 -8.962 1.00 98.75 89 ILE A CA 1
ATOM 670 C C . ILE A 1 89 ? 6.782 0.156 -10.320 1.00 98.75 89 ILE A C 1
ATOM 672 O O . ILE A 1 89 ? 6.735 -1.072 -10.417 1.00 98.75 89 ILE A O 1
ATOM 676 N N . LEU A 1 90 ? 6.808 0.950 -11.384 1.00 98.75 90 LEU A N 1
ATOM 677 C CA . LEU A 1 90 ? 6.842 0.476 -12.758 1.00 98.75 90 LEU A CA 1
ATOM 678 C C . LEU A 1 90 ? 8.296 0.288 -13.177 1.00 98.75 90 LEU A C 1
ATOM 680 O O . LEU A 1 90 ? 9.006 1.270 -13.380 1.00 98.75 90 LEU A O 1
ATOM 684 N N . PHE A 1 91 ? 8.730 -0.958 -13.351 1.00 98.69 91 PHE A N 1
ATOM 685 C CA . PHE A 1 91 ? 10.009 -1.270 -13.980 1.00 98.69 91 PHE A CA 1
ATOM 686 C C . PHE A 1 91 ? 9.802 -1.477 -15.476 1.00 98.69 91 PHE A C 1
ATOM 688 O O . PHE A 1 91 ? 9.101 -2.402 -15.865 1.00 98.69 91 PHE A O 1
ATOM 695 N N . TRP A 1 92 ? 10.436 -0.674 -16.328 1.00 98.56 92 TRP A N 1
ATOM 696 C CA . TRP A 1 92 ? 10.486 -0.933 -17.772 1.00 98.56 92 TRP A CA 1
ATOM 697 C C . TRP A 1 92 ? 11.928 -1.162 -18.201 1.00 98.56 92 TRP A C 1
ATOM 699 O O . TRP A 1 92 ? 12.771 -0.282 -18.036 1.00 98.56 92 TRP A O 1
ATOM 709 N N . ILE A 1 93 ? 12.236 -2.347 -18.733 1.00 97.94 93 ILE A N 1
ATOM 710 C CA . ILE A 1 93 ? 13.616 -2.763 -19.014 1.00 97.94 93 ILE A CA 1
ATOM 711 C C . ILE A 1 93 ? 13.781 -3.179 -20.485 1.00 97.94 93 ILE A C 1
ATOM 713 O O . ILE A 1 93 ? 13.904 -4.373 -20.784 1.00 97.94 93 ILE A O 1
ATOM 717 N N . PRO A 1 94 ? 13.841 -2.207 -21.417 1.00 96.81 94 PRO A N 1
ATOM 718 C CA . PRO A 1 94 ? 14.142 -2.440 -22.827 1.00 96.81 94 PRO A CA 1
ATOM 719 C C . PRO A 1 94 ? 15.639 -2.707 -22.992 1.00 96.81 94 PRO A C 1
ATOM 721 O O . PRO A 1 94 ? 16.405 -1.850 -23.423 1.00 96.81 94 PRO A O 1
ATOM 724 N N . ARG A 1 95 ? 16.074 -3.887 -22.542 1.00 96.19 95 ARG A N 1
ATOM 725 C CA . ARG A 1 95 ? 17.485 -4.205 -22.345 1.00 96.19 95 ARG A CA 1
ATOM 726 C C . ARG A 1 95 ? 18.273 -4.100 -23.644 1.00 96.19 95 ARG A C 1
ATOM 728 O O . ARG A 1 95 ? 18.038 -4.853 -24.589 1.00 96.19 95 ARG A O 1
ATOM 735 N N . ASP A 1 96 ? 19.301 -3.270 -23.579 1.00 94.62 96 ASP A N 1
ATOM 736 C CA . ASP A 1 96 ? 20.392 -3.195 -24.536 1.00 94.62 96 ASP A CA 1
ATOM 737 C C . ASP A 1 96 ? 21.697 -3.078 -23.738 1.00 94.62 96 ASP A C 1
ATOM 739 O O . ASP A 1 96 ? 21.897 -2.113 -23.005 1.00 94.62 96 ASP A O 1
ATOM 743 N N . LEU A 1 97 ? 22.578 -4.073 -23.815 1.00 92.81 97 LEU A N 1
ATOM 744 C CA . LEU A 1 97 ? 23.824 -4.079 -23.041 1.00 92.81 97 LEU A CA 1
ATOM 745 C C . LEU A 1 97 ? 24.786 -2.954 -23.444 1.00 92.81 97 LEU A C 1
ATOM 747 O O . LEU A 1 97 ? 25.651 -2.587 -22.644 1.00 92.81 97 LEU A O 1
ATOM 751 N N . GLU A 1 98 ? 24.632 -2.396 -24.642 1.00 90.94 98 GLU A N 1
ATOM 752 C CA . GLU A 1 98 ? 25.426 -1.269 -25.112 1.00 90.94 98 GLU A CA 1
ATOM 753 C C . GLU A 1 98 ? 24.895 0.048 -24.527 1.00 90.94 98 GLU A C 1
ATOM 755 O O . GLU A 1 98 ? 25.631 0.793 -23.866 1.00 90.94 98 GLU A O 1
ATOM 760 N N . THR A 1 99 ? 23.597 0.307 -24.699 1.00 90.50 99 THR A N 1
ATOM 761 C CA . THR A 1 99 ? 23.017 1.638 -24.452 1.00 90.50 99 THR A CA 1
ATOM 762 C C . THR A 1 99 ? 22.159 1.736 -23.186 1.00 90.50 99 THR A C 1
ATOM 764 O O . THR A 1 99 ? 22.170 2.775 -22.521 1.00 90.50 99 THR A O 1
ATOM 767 N N . LEU A 1 100 ? 21.480 0.651 -22.797 1.00 93.06 100 LEU A N 1
ATOM 768 C CA . LEU A 1 100 ? 20.539 0.561 -21.672 1.00 93.06 100 LEU A CA 1
ATOM 769 C C . LEU A 1 100 ? 20.791 -0.699 -20.813 1.00 93.06 100 LEU A C 1
ATOM 771 O O . LEU A 1 100 ? 19.909 -1.553 -20.652 1.00 93.06 100 LEU A O 1
ATOM 775 N N . PRO A 1 101 ? 21.999 -0.846 -20.228 1.00 92.62 101 PRO A N 1
ATOM 776 C CA . PRO A 1 101 ? 22.416 -2.095 -19.601 1.00 92.62 101 PRO A CA 1
ATOM 777 C C . PRO A 1 101 ? 21.709 -2.390 -18.281 1.00 92.62 101 PRO A C 1
ATOM 779 O O . PRO A 1 101 ? 21.730 -3.543 -17.877 1.00 92.62 101 PRO A O 1
ATOM 782 N N . GLY A 1 102 ? 21.112 -1.397 -17.605 1.00 93.12 102 GLY A N 1
ATOM 783 C CA . GLY A 1 102 ? 20.196 -1.551 -16.459 1.00 93.12 102 GLY A CA 1
ATOM 784 C C . GLY A 1 102 ? 20.699 -2.384 -15.276 1.00 93.12 102 GLY A C 1
ATOM 785 O O . GLY A 1 102 ? 19.933 -3.171 -14.722 1.00 93.12 102 GLY A O 1
ATOM 786 N N . PHE A 1 103 ? 21.982 -2.291 -14.918 1.00 93.75 103 PHE A N 1
ATOM 787 C CA . PHE A 1 103 ? 22.546 -3.120 -13.845 1.00 93.75 103 PHE A CA 1
ATOM 788 C C . PHE A 1 103 ? 22.049 -2.726 -12.450 1.00 93.75 103 PHE A C 1
ATOM 790 O O . PHE A 1 103 ? 21.715 -3.615 -11.671 1.00 93.75 103 PHE A O 1
ATOM 797 N N . THR A 1 104 ? 21.949 -1.429 -12.147 1.00 91.81 104 THR A N 1
ATOM 798 C CA . THR A 1 104 ? 21.394 -0.942 -10.869 1.00 91.81 104 THR A CA 1
ATOM 799 C C . THR A 1 104 ? 19.911 -1.282 -10.750 1.00 91.81 104 THR A C 1
ATOM 801 O O . THR A 1 104 ? 19.493 -1.832 -9.737 1.00 91.81 104 THR A O 1
ATOM 804 N N . THR A 1 105 ? 19.163 -1.137 -11.849 1.00 95.31 105 THR A N 1
ATOM 805 C CA . THR A 1 105 ? 17.751 -1.533 -11.956 1.00 95.31 105 THR A CA 1
ATOM 806 C C . THR A 1 105 ? 17.504 -2.986 -11.544 1.00 95.31 105 THR A C 1
ATOM 808 O O . THR A 1 105 ? 16.473 -3.287 -10.955 1.00 95.31 105 THR A O 1
ATOM 811 N N . ASN A 1 106 ? 18.440 -3.907 -11.810 1.00 97.50 106 ASN A N 1
ATOM 812 C CA . ASN A 1 106 ? 18.292 -5.300 -11.375 1.00 97.50 106 ASN A CA 1
ATOM 813 C C . ASN A 1 106 ? 18.287 -5.427 -9.844 1.00 97.50 106 ASN A C 1
ATOM 815 O O . ASN A 1 106 ? 17.552 -6.248 -9.299 1.00 97.50 106 ASN A O 1
ATOM 819 N N . VAL A 1 107 ? 19.127 -4.640 -9.166 1.00 96.44 107 VAL A N 1
ATOM 820 C CA . VAL A 1 107 ? 19.223 -4.617 -7.701 1.00 96.44 107 VAL A CA 1
ATOM 821 C C . VAL A 1 107 ? 17.997 -3.931 -7.115 1.00 96.44 107 VAL A C 1
ATOM 823 O O . VAL A 1 107 ? 17.377 -4.482 -6.214 1.00 96.44 107 VAL A O 1
ATOM 826 N N . GLU A 1 108 ? 17.605 -2.783 -7.672 1.00 96.81 108 GLU A N 1
ATOM 827 C CA . GLU A 1 108 ? 16.383 -2.065 -7.296 1.00 96.81 108 GLU A CA 1
ATOM 828 C C . GLU A 1 108 ? 15.152 -2.976 -7.374 1.00 96.81 108 GLU A C 1
ATOM 830 O O . GLU A 1 108 ? 14.433 -3.120 -6.388 1.00 96.81 108 GLU A O 1
ATOM 835 N N . PHE A 1 109 ? 14.972 -3.677 -8.500 1.00 97.94 109 PHE A N 1
ATOM 836 C CA . PHE A 1 109 ? 13.896 -4.653 -8.666 1.00 97.94 109 PHE A CA 1
ATOM 837 C C . PHE A 1 109 ? 13.954 -5.756 -7.606 1.00 97.94 109 PHE A C 1
ATOM 839 O O . PHE A 1 109 ? 12.927 -6.127 -7.051 1.00 97.94 109 PHE A O 1
ATOM 846 N N . GLY A 1 110 ? 15.150 -6.269 -7.302 1.00 97.19 110 GLY A N 1
ATOM 847 C CA . GLY A 1 110 ? 15.337 -7.281 -6.264 1.00 97.19 110 GLY A CA 1
ATOM 848 C C . GLY A 1 110 ? 14.944 -6.805 -4.863 1.00 97.19 110 GLY A C 1
ATOM 849 O O . GLY A 1 110 ? 14.414 -7.601 -4.096 1.00 97.19 110 GLY A O 1
ATOM 850 N N . LEU A 1 111 ? 15.165 -5.527 -4.543 1.00 96.44 111 LEU A N 1
ATOM 851 C CA . LEU A 1 111 ? 14.741 -4.926 -3.273 1.00 96.44 111 LEU A CA 1
ATOM 852 C C . LEU A 1 111 ? 13.218 -4.741 -3.199 1.00 96.44 111 LEU A C 1
ATOM 854 O O . LEU A 1 111 ? 12.642 -4.876 -2.126 1.00 96.44 111 LEU A O 1
ATOM 858 N N . ASP A 1 112 ? 12.566 -4.478 -4.334 1.00 97.88 112 ASP A N 1
ATOM 859 C CA . ASP A 1 112 ? 11.136 -4.153 -4.374 1.00 97.88 112 ASP A CA 1
ATOM 860 C C . ASP A 1 112 ? 10.229 -5.339 -4.728 1.00 97.88 112 ASP A C 1
ATOM 862 O O . ASP A 1 112 ? 9.005 -5.210 -4.663 1.00 97.88 112 ASP A O 1
ATOM 866 N N . VAL A 1 113 ? 10.780 -6.490 -5.121 1.00 97.25 113 VAL A N 1
ATOM 867 C CA . VAL A 1 113 ? 9.994 -7.609 -5.670 1.00 97.25 113 VAL A CA 1
ATOM 868 C C . VAL A 1 113 ? 8.929 -8.135 -4.696 1.00 97.25 113 VAL A C 1
ATOM 870 O O . VAL A 1 113 ? 7.855 -8.547 -5.126 1.00 97.25 113 VAL A O 1
ATOM 873 N N . SER A 1 114 ? 9.184 -8.087 -3.386 1.00 96.00 114 SER A N 1
ATOM 874 C CA . SER A 1 114 ? 8.241 -8.523 -2.346 1.00 96.00 114 SER A CA 1
ATOM 875 C C . SER A 1 114 ? 7.323 -7.412 -1.831 1.00 96.00 114 SER A C 1
ATOM 877 O O . SER A 1 114 ? 6.463 -7.681 -1.003 1.00 96.00 114 SER A O 1
ATOM 879 N N . SER A 1 115 ? 7.460 -6.172 -2.313 1.00 95.69 115 SER A N 1
ATOM 880 C CA . SER A 1 115 ? 6.712 -5.015 -1.788 1.00 95.69 115 SER A CA 1
ATOM 881 C C . SER A 1 115 ? 5.210 -5.023 -2.108 1.00 95.69 115 SER A C 1
ATOM 883 O O . SER A 1 115 ? 4.455 -4.200 -1.585 1.00 95.69 115 SER A O 1
ATOM 885 N N . GLY A 1 116 ? 4.778 -5.856 -3.062 1.00 96.25 116 GLY A N 1
ATOM 886 C CA . GLY A 1 116 ? 3.439 -5.778 -3.655 1.00 96.25 116 GLY A CA 1
ATOM 887 C C . GLY A 1 116 ? 3.180 -4.481 -4.440 1.00 96.25 116 GLY A C 1
ATOM 888 O O . GLY A 1 116 ? 2.032 -4.174 -4.752 1.00 96.25 116 GLY A O 1
ATOM 889 N N . LYS A 1 117 ? 4.218 -3.679 -4.719 1.00 97.94 117 LYS A N 1
ATOM 890 C CA . LYS A 1 117 ? 4.141 -2.435 -5.509 1.00 97.94 117 LYS A CA 1
ATOM 891 C C . LYS A 1 117 ? 4.697 -2.598 -6.920 1.00 97.94 117 LYS A C 1
ATOM 893 O O . LYS A 1 117 ? 4.389 -1.792 -7.794 1.00 97.94 117 LYS A O 1
ATOM 898 N N . ALA A 1 118 ? 5.562 -3.588 -7.128 1.00 98.50 118 ALA A N 1
ATOM 899 C CA . ALA A 1 118 ? 6.334 -3.731 -8.351 1.00 98.50 118 ALA A CA 1
ATOM 900 C C . ALA A 1 118 ? 5.506 -4.297 -9.515 1.00 98.50 118 ALA A C 1
ATOM 902 O O . ALA A 1 118 ? 4.699 -5.210 -9.346 1.00 98.50 118 ALA A O 1
ATOM 903 N N . VAL A 1 119 ? 5.788 -3.799 -10.718 1.00 98.75 119 VAL A N 1
ATOM 904 C CA . VAL A 1 119 ? 5.392 -4.377 -12.009 1.00 98.75 119 VAL A CA 1
ATOM 905 C C . VAL A 1 119 ? 6.632 -4.455 -12.885 1.00 98.75 119 VAL A C 1
ATOM 907 O O . VAL A 1 119 ? 7.392 -3.490 -12.954 1.00 98.75 119 VAL A O 1
ATOM 910 N N . LEU A 1 120 ? 6.832 -5.581 -13.573 1.00 98.81 120 LEU A N 1
ATOM 911 C CA . LEU A 1 120 ? 7.964 -5.780 -14.472 1.00 98.81 120 LEU A CA 1
ATOM 912 C C . LEU A 1 120 ? 7.532 -5.742 -15.939 1.00 98.81 120 LEU A C 1
ATOM 914 O O . LEU A 1 120 ? 6.830 -6.621 -16.428 1.00 98.81 120 LEU A O 1
ATOM 918 N N . GLY A 1 121 ? 8.046 -4.769 -16.671 1.00 98.69 121 GLY A N 1
ATOM 919 C CA . GLY A 1 121 ? 8.000 -4.701 -18.118 1.00 98.69 121 GLY A CA 1
ATOM 920 C C . GLY A 1 121 ? 9.312 -5.175 -18.737 1.00 98.69 121 GLY A C 1
ATOM 921 O O . GLY A 1 121 ? 10.369 -4.573 -18.527 1.00 98.69 121 GLY A O 1
ATOM 922 N N . ALA A 1 122 ? 9.246 -6.263 -19.499 1.00 97.88 122 ALA A N 1
ATOM 923 C CA . ALA A 1 122 ? 10.375 -6.906 -20.158 1.00 97.88 122 ALA A CA 1
ATOM 924 C C . ALA A 1 122 ? 10.029 -7.154 -21.640 1.00 97.88 122 ALA A C 1
ATOM 926 O O . ALA A 1 122 ? 9.570 -8.247 -21.978 1.00 97.88 122 ALA A O 1
ATOM 927 N N . PRO A 1 123 ? 10.225 -6.154 -22.519 1.00 97.44 123 PRO A N 1
ATOM 928 C CA . PRO A 1 123 ? 9.905 -6.280 -23.938 1.00 97.44 123 PRO A CA 1
ATOM 929 C C . PRO A 1 123 ? 10.688 -7.412 -24.598 1.00 97.44 123 PRO A C 1
ATOM 931 O O . PRO A 1 123 ? 11.906 -7.518 -24.447 1.00 97.44 123 PRO A O 1
ATOM 934 N N . ALA A 1 124 ? 9.979 -8.261 -25.341 1.00 95.38 124 ALA A N 1
ATOM 935 C CA . ALA A 1 124 ? 10.580 -9.381 -26.062 1.00 95.38 124 ALA A CA 1
ATOM 936 C C . ALA A 1 124 ? 11.342 -8.937 -27.324 1.00 95.38 124 ALA A C 1
ATOM 938 O O . ALA A 1 124 ? 12.173 -9.687 -27.832 1.00 95.38 124 ALA A O 1
ATOM 939 N N . ASP A 1 125 ? 11.059 -7.732 -27.818 1.00 94.31 125 ASP A N 1
ATOM 940 C CA . ASP A 1 125 ? 11.621 -7.129 -29.027 1.00 94.31 125 ASP A CA 1
ATOM 941 C C . ASP A 1 125 ? 12.810 -6.188 -28.757 1.00 94.31 125 ASP A C 1
ATOM 943 O O . ASP A 1 125 ? 13.321 -5.562 -29.686 1.00 94.31 125 ASP A O 1
ATOM 947 N N . CYS A 1 126 ? 13.297 -6.098 -27.513 1.00 95.06 126 CYS A N 1
ATOM 948 C CA . CYS A 1 126 ? 14.508 -5.331 -27.217 1.00 95.06 126 CYS A CA 1
ATOM 949 C C . CYS A 1 126 ? 15.786 -6.056 -27.693 1.00 95.06 126 CYS A C 1
ATOM 951 O O . CYS A 1 126 ? 15.741 -7.256 -27.955 1.00 95.06 126 CYS A O 1
ATOM 953 N N . PRO A 1 127 ? 16.946 -5.376 -27.799 1.00 96.25 127 PRO A N 1
ATOM 954 C CA . PRO A 1 127 ? 18.175 -5.981 -28.334 1.00 96.25 127 PRO A CA 1
ATOM 955 C C . PRO A 1 127 ? 18.710 -7.200 -27.567 1.00 96.25 127 PRO A C 1
ATOM 957 O O . PRO A 1 127 ? 19.270 -8.114 -28.172 1.00 96.25 127 PRO A O 1
ATOM 960 N N . ASN A 1 128 ? 18.561 -7.228 -26.237 1.00 97.12 128 ASN A N 1
ATOM 961 C CA . ASN A 1 128 ? 19.043 -8.325 -25.385 1.00 97.12 128 ASN A CA 1
ATOM 962 C C . ASN A 1 128 ? 17.955 -8.858 -24.428 1.00 97.12 128 ASN A C 1
ATOM 964 O O . ASN A 1 128 ? 18.118 -8.787 -23.200 1.00 97.12 128 ASN A O 1
ATOM 968 N N . PRO A 1 129 ? 16.837 -9.400 -24.946 1.00 96.56 129 PRO A N 1
ATOM 969 C CA . PRO A 1 129 ? 15.688 -9.787 -24.130 1.00 96.56 129 PRO A CA 1
ATOM 970 C C . PRO A 1 129 ? 16.007 -11.001 -23.245 1.00 96.56 129 PRO A C 1
ATOM 972 O O . PRO A 1 129 ? 15.468 -11.152 -22.146 1.00 96.56 129 PRO A O 1
ATOM 975 N N . GLU A 1 130 ? 16.964 -11.843 -23.647 1.00 97.75 130 GLU A N 1
ATOM 976 C CA . GLU A 1 130 ? 17.395 -13.015 -22.890 1.00 97.75 130 GLU A CA 1
ATOM 977 C C . GLU A 1 130 ? 18.017 -12.658 -21.532 1.00 97.75 130 GLU A C 1
ATOM 979 O O . GLU A 1 130 ? 18.007 -13.479 -20.611 1.00 97.75 130 GLU A O 1
ATOM 984 N N . ARG A 1 131 ? 18.520 -11.428 -21.373 1.00 97.44 131 ARG A N 1
ATOM 985 C CA . ARG A 1 131 ? 19.109 -10.937 -20.117 1.00 97.44 131 ARG A CA 1
ATOM 986 C C . ARG A 1 131 ? 18.070 -10.564 -19.068 1.00 97.44 131 ARG A C 1
ATOM 988 O O . ARG A 1 131 ? 18.421 -10.449 -17.898 1.00 97.44 131 ARG A O 1
ATOM 995 N N . ASN A 1 132 ? 16.800 -10.453 -19.451 1.00 97.81 132 ASN A N 1
ATOM 996 C CA . ASN A 1 132 ? 15.704 -10.225 -18.515 1.00 97.81 132 ASN A CA 1
ATOM 997 C C . ASN A 1 132 ? 15.134 -11.534 -17.934 1.00 97.81 132 ASN A C 1
ATOM 999 O O . ASN A 1 132 ? 14.370 -11.487 -16.974 1.00 97.81 132 ASN A O 1
ATOM 1003 N N . ARG A 1 133 ? 15.532 -12.715 -18.442 1.00 97.44 133 ARG A N 1
ATOM 1004 C CA . ARG A 1 133 ? 14.959 -14.021 -18.046 1.00 97.44 133 ARG A CA 1
ATOM 1005 C C . ARG A 1 133 ? 14.980 -14.286 -16.541 1.00 97.44 133 ARG A C 1
ATOM 1007 O O . ARG A 1 133 ? 14.020 -14.838 -16.014 1.00 97.44 133 ARG A O 1
ATOM 1014 N N . TYR A 1 134 ? 16.059 -13.910 -15.855 1.00 97.56 134 TYR A N 1
ATOM 1015 C CA . TYR A 1 134 ? 16.149 -14.120 -14.409 1.00 97.56 134 TYR A CA 1
ATOM 1016 C C . TYR A 1 134 ? 15.209 -13.189 -13.631 1.00 97.56 134 TYR A C 1
ATOM 1018 O O . TYR A 1 134 ? 14.568 -13.638 -12.686 1.00 97.56 134 TYR A O 1
ATOM 1026 N N . LEU A 1 135 ? 15.050 -11.934 -14.069 1.00 98.25 135 LEU A N 1
ATOM 1027 C CA . LEU A 1 135 ? 14.081 -11.005 -13.476 1.00 98.25 135 LEU A CA 1
ATOM 1028 C C . LEU A 1 135 ? 12.652 -11.514 -13.659 1.00 98.25 135 LEU A C 1
ATOM 1030 O O . LEU A 1 135 ? 11.885 -11.500 -12.707 1.00 98.25 135 LEU A O 1
ATOM 1034 N N . VAL A 1 136 ? 12.319 -12.034 -14.845 1.00 98.50 136 VAL A N 1
ATOM 1035 C CA . VAL A 1 136 ? 11.004 -12.640 -15.117 1.00 98.50 136 VAL A CA 1
ATOM 1036 C C . VAL A 1 136 ? 10.749 -13.845 -14.209 1.00 98.50 136 VAL A C 1
ATOM 1038 O O . VAL A 1 136 ? 9.674 -13.949 -13.626 1.00 98.50 136 VAL A O 1
ATOM 1041 N N . TYR A 1 137 ? 11.735 -14.730 -14.042 1.00 98.31 137 TYR A N 1
ATOM 1042 C CA . TYR A 1 137 ? 11.628 -15.870 -13.126 1.00 98.31 137 TYR A CA 1
ATOM 1043 C C . TYR A 1 137 ? 11.374 -15.426 -11.676 1.00 98.31 137 TYR A C 1
ATOM 1045 O O . TYR A 1 137 ? 10.485 -15.951 -11.007 1.00 98.31 137 TYR A O 1
ATOM 1053 N N . VAL A 1 138 ? 12.134 -14.438 -11.195 1.00 98.12 138 VAL A N 1
ATOM 1054 C CA . VAL A 1 138 ? 11.979 -13.887 -9.842 1.00 98.12 138 VAL A CA 1
ATOM 1055 C C . VAL A 1 138 ? 10.622 -13.191 -9.688 1.00 98.12 138 VAL A C 1
ATOM 1057 O O . VAL A 1 138 ? 9.924 -13.453 -8.714 1.00 98.12 138 VAL A O 1
ATOM 1060 N N . ALA A 1 139 ? 10.194 -12.400 -10.673 1.00 98.44 139 ALA A N 1
ATOM 1061 C CA . ALA A 1 139 ? 8.883 -11.756 -10.689 1.00 98.44 139 ALA A CA 1
ATOM 1062 C C . ALA A 1 139 ? 7.750 -12.780 -10.528 1.00 98.44 139 ALA A C 1
ATOM 1064 O O . ALA A 1 139 ? 6.918 -12.654 -9.634 1.00 98.44 139 ALA A O 1
ATOM 1065 N N . GLN A 1 140 ? 7.773 -13.846 -11.332 1.00 97.75 140 GLN A N 1
ATOM 1066 C CA . GLN A 1 140 ? 6.776 -14.918 -11.281 1.00 97.75 140 GLN A CA 1
ATOM 1067 C C . GLN A 1 140 ? 6.745 -15.619 -9.921 1.00 97.75 140 GLN A C 1
ATOM 1069 O O . GLN A 1 140 ? 5.666 -15.896 -9.404 1.00 97.75 140 GLN A O 1
ATOM 1074 N N . ARG A 1 141 ? 7.913 -15.870 -9.316 1.00 97.81 141 ARG A N 1
ATOM 1075 C CA . ARG A 1 141 ? 8.007 -16.486 -7.985 1.00 97.81 141 ARG A CA 1
ATOM 1076 C C . ARG A 1 141 ? 7.344 -15.640 -6.893 1.00 97.81 141 ARG A C 1
ATOM 1078 O O . ARG A 1 141 ? 6.811 -16.207 -5.946 1.00 97.81 141 ARG A O 1
ATOM 1085 N N . HIS A 1 142 ? 7.388 -14.319 -7.027 1.00 97.75 142 HIS A N 1
ATOM 1086 C CA . HIS A 1 142 ? 6.808 -13.368 -6.076 1.00 97.75 142 HIS A CA 1
ATOM 1087 C C . HIS A 1 142 ? 5.415 -12.861 -6.492 1.00 97.75 142 HIS A C 1
ATOM 1089 O O . HIS A 1 142 ? 4.878 -11.968 -5.849 1.00 97.75 142 HIS A O 1
ATOM 1095 N N . GLY A 1 143 ? 4.823 -13.400 -7.565 1.00 97.38 143 GLY A N 1
ATOM 1096 C CA . GLY A 1 143 ? 3.515 -12.953 -8.059 1.00 97.38 143 GLY A CA 1
ATOM 1097 C C . GLY A 1 143 ? 3.510 -11.549 -8.678 1.00 97.38 143 GLY A C 1
ATOM 1098 O O . GLY A 1 143 ? 2.441 -10.985 -8.897 1.00 97.38 143 GLY A O 1
ATOM 1099 N N . VAL A 1 144 ? 4.679 -10.983 -8.992 1.00 98.50 144 VAL A N 1
ATOM 1100 C CA . VAL A 1 144 ? 4.802 -9.676 -9.648 1.00 98.50 144 VAL A CA 1
ATOM 1101 C C . VAL A 1 144 ? 4.289 -9.771 -11.092 1.00 98.50 144 VAL A C 1
ATOM 1103 O O . VAL A 1 144 ? 4.749 -10.643 -11.841 1.00 98.50 144 VAL A O 1
ATOM 1106 N N . PRO A 1 145 ? 3.379 -8.879 -11.535 1.00 98.56 145 PRO A N 1
ATOM 1107 C CA . PRO A 1 145 ? 2.916 -8.862 -12.917 1.00 98.56 145 PRO A CA 1
ATOM 1108 C C . PRO A 1 145 ? 4.073 -8.629 -13.895 1.00 98.56 145 PRO A C 1
ATOM 1110 O O . PRO A 1 145 ? 4.836 -7.673 -13.751 1.00 98.56 145 PRO A O 1
ATOM 1113 N N . VAL A 1 146 ? 4.174 -9.488 -14.915 1.00 98.62 146 VAL A N 1
ATOM 1114 C CA . VAL A 1 146 ? 5.139 -9.351 -16.016 1.00 98.62 146 VAL A CA 1
ATOM 1115 C C . VAL A 1 146 ? 4.405 -8.996 -17.304 1.00 98.62 146 VAL A C 1
ATOM 1117 O O . VAL A 1 146 ? 3.398 -9.635 -17.628 1.00 98.62 146 VAL A O 1
ATOM 1120 N N . ARG A 1 147 ? 4.889 -7.985 -18.025 1.00 98.56 147 ARG A N 1
ATOM 1121 C CA . ARG A 1 147 ? 4.324 -7.487 -19.287 1.00 98.56 147 ARG A CA 1
ATOM 1122 C C . ARG A 1 147 ? 5.418 -7.300 -20.334 1.00 98.56 147 ARG A C 1
ATOM 1124 O O . ARG A 1 147 ? 6.579 -7.081 -19.996 1.00 98.56 147 ARG A O 1
ATOM 1131 N N . ASP A 1 148 ? 5.047 -7.403 -21.599 1.00 97.94 148 ASP A N 1
ATOM 1132 C CA . ASP A 1 148 ? 5.936 -7.287 -22.758 1.00 97.94 148 ASP A CA 1
ATOM 1133 C C . ASP A 1 148 ? 5.796 -5.943 -23.487 1.00 97.94 148 ASP A C 1
ATOM 1135 O O . ASP A 1 148 ? 6.675 -5.588 -24.268 1.00 97.94 148 ASP A O 1
ATOM 1139 N N . THR A 1 149 ? 4.754 -5.158 -23.200 1.00 98.44 149 THR A N 1
ATOM 1140 C CA . THR A 1 149 ? 4.575 -3.805 -23.743 1.00 98.44 149 THR A CA 1
ATOM 1141 C C . THR A 1 149 ? 4.602 -2.737 -22.650 1.00 98.44 149 THR A C 1
ATOM 1143 O O . THR A 1 149 ? 4.193 -2.969 -21.506 1.00 98.44 149 THR A O 1
ATOM 1146 N N . LEU A 1 150 ? 5.061 -1.528 -22.997 1.00 98.25 150 LEU A N 1
ATOM 1147 C CA . LEU A 1 150 ? 5.056 -0.394 -22.069 1.00 98.25 150 LEU A CA 1
ATOM 1148 C C . LEU A 1 150 ? 3.623 -0.038 -21.651 1.00 98.25 150 LEU A C 1
ATOM 1150 O O . LEU A 1 150 ? 3.369 0.213 -20.477 1.00 98.25 150 LEU A O 1
ATOM 1154 N N . ALA A 1 151 ? 2.689 -0.087 -22.602 1.00 98.44 151 ALA A N 1
ATOM 1155 C CA . ALA A 1 151 ? 1.269 0.157 -22.386 1.00 98.44 151 ALA A CA 1
ATOM 1156 C C . ALA A 1 151 ? 0.663 -0.779 -21.329 1.00 98.44 151 ALA A C 1
ATOM 1158 O O . ALA A 1 151 ? 0.017 -0.308 -20.392 1.00 98.44 151 ALA A O 1
ATOM 1159 N N . ASP A 1 152 ? 0.910 -2.085 -21.436 1.00 98.62 152 ASP A N 1
ATOM 1160 C CA . ASP A 1 152 ? 0.374 -3.060 -20.483 1.00 98.62 152 ASP A CA 1
ATOM 1161 C C . ASP A 1 152 ? 1.086 -2.990 -19.131 1.00 98.62 152 ASP A C 1
ATOM 1163 O O . ASP A 1 152 ? 0.473 -3.230 -18.090 1.00 98.62 152 ASP A O 1
ATOM 1167 N N . THR A 1 153 ? 2.372 -2.624 -19.127 1.00 98.81 153 THR A N 1
ATOM 1168 C CA . THR A 1 153 ? 3.126 -2.367 -17.890 1.00 98.81 153 THR A CA 1
ATOM 1169 C C . THR A 1 153 ? 2.539 -1.164 -17.145 1.00 98.81 153 THR A C 1
ATOM 1171 O O . THR A 1 153 ? 2.319 -1.230 -15.937 1.00 98.81 153 THR A O 1
ATOM 1174 N N . VAL A 1 154 ? 2.221 -0.084 -17.870 1.00 98.75 154 VAL A N 1
ATOM 1175 C CA . VAL A 1 154 ? 1.529 1.097 -17.333 1.00 98.75 154 VAL A CA 1
ATOM 1176 C C . VAL A 1 154 ? 0.149 0.726 -16.802 1.00 98.75 154 VAL A C 1
ATOM 1178 O O . VAL A 1 154 ? -0.186 1.120 -15.688 1.00 98.75 154 VAL A O 1
ATOM 1181 N N . ALA A 1 155 ? -0.637 -0.045 -17.556 1.00 98.62 155 ALA A N 1
ATOM 1182 C CA . ALA A 1 155 ? -1.956 -0.489 -17.112 1.00 98.62 155 ALA A CA 1
ATOM 1183 C C . ALA A 1 155 ? -1.871 -1.275 -15.792 1.00 98.62 155 ALA A C 1
ATOM 1185 O O . ALA A 1 155 ? -2.544 -0.923 -14.829 1.00 98.62 155 ALA A O 1
ATOM 1186 N N . ALA A 1 156 ? -0.960 -2.248 -15.702 1.00 98.69 156 ALA A N 1
ATOM 1187 C CA . ALA A 1 156 ? -0.764 -3.028 -14.483 1.00 98.69 156 ALA A CA 1
ATOM 1188 C C . ALA A 1 156 ? -0.293 -2.174 -13.290 1.00 98.69 156 ALA A C 1
ATOM 1190 O O . ALA A 1 156 ? -0.707 -2.421 -12.160 1.00 98.69 156 ALA A O 1
ATOM 1191 N N . ALA A 1 157 ? 0.544 -1.154 -13.513 1.00 98.69 157 ALA A N 1
ATOM 1192 C CA . ALA A 1 157 ? 0.935 -0.233 -12.446 1.00 98.69 157 ALA A CA 1
ATOM 1193 C C . ALA A 1 157 ? -0.262 0.594 -11.946 1.00 98.69 157 ALA A C 1
ATOM 1195 O O . ALA A 1 157 ? -0.425 0.775 -10.741 1.00 98.69 157 ALA A O 1
ATOM 1196 N N . LEU A 1 158 ? -1.127 1.058 -12.854 1.00 98.25 158 LEU A N 1
ATOM 1197 C CA . LEU A 1 158 ? -2.342 1.792 -12.493 1.00 98.25 158 LEU A CA 1
ATOM 1198 C C . LEU A 1 158 ? -3.364 0.919 -11.755 1.00 98.25 158 LEU A C 1
ATOM 1200 O O . LEU A 1 158 ? -4.014 1.426 -10.842 1.00 98.25 158 LEU A O 1
ATOM 1204 N N . ASP A 1 159 ? -3.463 -0.371 -12.081 1.00 98.12 159 ASP A N 1
ATOM 1205 C CA . ASP A 1 159 ? -4.306 -1.319 -11.339 1.00 98.12 159 ASP A CA 1
ATOM 1206 C C . ASP A 1 159 ? -3.852 -1.438 -9.873 1.00 98.12 159 ASP A C 1
ATOM 1208 O O . ASP A 1 159 ? -4.679 -1.408 -8.959 1.00 98.12 159 ASP A O 1
ATOM 1212 N N . ILE A 1 160 ? -2.535 -1.489 -9.625 1.00 98.25 160 ILE A N 1
ATOM 1213 C CA . ILE A 1 160 ? -1.973 -1.489 -8.261 1.00 98.25 160 ILE A CA 1
ATOM 1214 C C . ILE A 1 160 ? -2.302 -0.182 -7.533 1.00 98.25 160 ILE A C 1
ATOM 1216 O O . ILE A 1 160 ? -2.724 -0.216 -6.373 1.00 98.25 160 ILE A O 1
ATOM 1220 N N . VAL A 1 161 ? -2.136 0.969 -8.197 1.00 97.75 161 VAL A N 1
ATOM 1221 C CA . VAL A 1 161 ? -2.498 2.273 -7.616 1.00 97.75 161 VAL A CA 1
ATOM 1222 C C . VAL A 1 161 ? -3.979 2.287 -7.238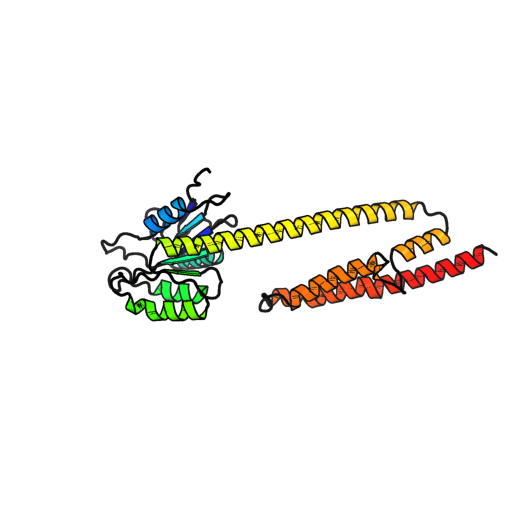 1.00 97.75 161 VAL A C 1
ATOM 1224 O O . VAL A 1 161 ? -4.312 2.641 -6.111 1.00 97.75 161 VAL A O 1
ATOM 1227 N N . ALA A 1 162 ? -4.869 1.866 -8.140 1.00 95.75 162 ALA A N 1
ATOM 1228 C CA . ALA A 1 162 ? -6.308 1.847 -7.898 1.00 95.75 162 ALA A CA 1
ATOM 1229 C C . ALA A 1 162 ? -6.682 0.963 -6.698 1.00 95.75 162 ALA A C 1
ATOM 1231 O O . ALA A 1 162 ? -7.391 1.427 -5.804 1.00 95.75 162 ALA A O 1
ATOM 1232 N N . ALA A 1 163 ? -6.140 -0.257 -6.624 1.00 94.94 163 ALA A N 1
ATOM 1233 C CA . ALA A 1 163 ? -6.386 -1.171 -5.509 1.00 94.94 163 ALA A CA 1
ATOM 1234 C C . ALA A 1 163 ? -5.921 -0.589 -4.161 1.00 94.94 163 ALA A C 1
ATOM 1236 O O . ALA A 1 163 ? -6.627 -0.673 -3.156 1.00 94.94 163 ALA A O 1
ATOM 1237 N N . ARG A 1 164 ? -4.753 0.068 -4.124 1.00 93.75 164 ARG A N 1
ATOM 1238 C CA . ARG A 1 164 ? -4.252 0.724 -2.903 1.00 93.75 164 ARG A CA 1
ATOM 1239 C C . ARG A 1 164 ? -5.115 1.906 -2.473 1.00 93.75 164 ARG A C 1
ATOM 1241 O O . ARG A 1 164 ? -5.351 2.079 -1.277 1.00 93.75 164 ARG A O 1
ATOM 1248 N N . GLN A 1 165 ? -5.592 2.706 -3.425 1.00 91.62 165 GLN A N 1
ATOM 1249 C CA . GLN A 1 165 ? -6.501 3.815 -3.133 1.00 91.62 165 GLN A CA 1
ATOM 1250 C C . GLN A 1 165 ? -7.842 3.302 -2.593 1.00 91.62 165 GLN A C 1
ATOM 1252 O O . GLN A 1 165 ? -8.339 3.831 -1.601 1.00 91.62 165 GLN A O 1
ATOM 1257 N N . GLU A 1 166 ? -8.395 2.236 -3.176 1.00 92.38 166 GLU A N 1
ATOM 1258 C CA . GLU A 1 166 ? -9.622 1.601 -2.684 1.00 92.38 166 GLU A CA 1
ATOM 1259 C C . GLU A 1 166 ? -9.458 1.072 -1.252 1.00 92.38 166 GLU A C 1
ATOM 1261 O O . GLU A 1 166 ? -10.294 1.357 -0.392 1.00 92.38 166 GLU A O 1
ATOM 1266 N N . ASN A 1 167 ? -8.345 0.393 -0.958 1.00 91.38 167 ASN A N 1
ATOM 1267 C CA . ASN A 1 167 ? -8.039 -0.082 0.392 1.00 91.38 167 ASN A CA 1
ATOM 1268 C C . ASN A 1 167 ? -7.957 1.072 1.403 1.00 91.38 167 ASN A C 1
ATOM 1270 O O . ASN A 1 167 ? -8.526 0.979 2.492 1.00 91.38 167 ASN A O 1
ATOM 1274 N N . ARG A 1 168 ? -7.308 2.187 1.036 1.00 89.75 168 ARG A N 1
ATOM 1275 C CA . ARG A 1 168 ? -7.202 3.383 1.888 1.00 89.75 168 ARG A CA 1
ATOM 1276 C C . ARG A 1 168 ? -8.571 4.009 2.159 1.00 89.75 168 ARG A C 1
ATOM 1278 O O . ARG A 1 168 ? -8.906 4.252 3.314 1.00 89.75 168 ARG A O 1
ATOM 1285 N N . LEU A 1 169 ? -9.389 4.194 1.122 1.00 91.06 169 LEU A N 1
ATOM 1286 C CA . LEU A 1 169 ? -10.747 4.735 1.251 1.00 91.06 169 LEU A CA 1
ATOM 1287 C C . LEU A 1 169 ? -11.659 3.816 2.078 1.00 91.06 169 LEU A C 1
ATOM 1289 O O . LEU A 1 169 ? -12.493 4.289 2.853 1.00 91.06 169 LEU A O 1
ATOM 1293 N N . SER A 1 170 ? -11.504 2.497 1.937 1.00 92.62 170 SER A N 1
ATOM 1294 C CA . SER A 1 170 ? -12.221 1.512 2.749 1.00 92.62 170 SER A CA 1
ATOM 1295 C C . SER A 1 170 ? -11.839 1.625 4.229 1.00 92.62 170 SER A C 1
ATOM 1297 O O . SER A 1 170 ? -12.724 1.708 5.086 1.00 92.62 170 SER A O 1
ATOM 1299 N N . ALA A 1 171 ? -10.538 1.721 4.524 1.00 89.38 171 ALA A N 1
ATOM 1300 C CA . ALA A 1 171 ? -10.026 1.912 5.878 1.00 89.38 171 ALA A CA 1
ATOM 1301 C C . ALA A 1 171 ? -10.507 3.237 6.494 1.00 89.38 171 ALA A C 1
ATOM 1303 O O . ALA A 1 171 ? -11.008 3.247 7.618 1.00 89.38 171 ALA A O 1
ATOM 1304 N N . GLU A 1 172 ? -10.451 4.344 5.750 1.00 91.94 172 GLU A N 1
ATOM 1305 C CA . GLU A 1 172 ? -10.974 5.647 6.187 1.00 91.94 172 GLU A CA 1
ATOM 1306 C C . GLU A 1 172 ? -12.472 5.573 6.508 1.00 91.94 172 GLU A C 1
ATOM 1308 O O . GLU A 1 172 ? -12.906 5.985 7.586 1.00 91.94 172 GLU A O 1
ATOM 1313 N N . ARG A 1 173 ? -13.267 4.948 5.631 1.00 94.44 173 ARG A N 1
ATOM 1314 C CA . ARG A 1 173 ? -14.699 4.727 5.868 1.00 94.44 173 ARG A CA 1
ATOM 1315 C C . ARG A 1 173 ? -14.949 3.861 7.106 1.00 94.44 173 ARG A C 1
ATOM 1317 O O . ARG A 1 173 ? -15.934 4.085 7.813 1.00 94.44 173 ARG A O 1
ATOM 1324 N N . GLN A 1 174 ? -14.116 2.855 7.364 1.00 92.12 174 GLN A N 1
ATOM 1325 C CA . GLN A 1 174 ? -14.216 2.035 8.571 1.00 92.12 174 GLN A CA 1
ATOM 1326 C C . GLN A 1 174 ? -13.906 2.858 9.827 1.00 92.12 174 GLN A C 1
ATOM 1328 O O . GLN A 1 174 ? -14.676 2.803 10.786 1.00 92.12 174 GLN A O 1
ATOM 1333 N N . ILE A 1 175 ? -12.853 3.677 9.799 1.00 91.88 175 ILE A N 1
ATOM 1334 C CA . ILE A 1 175 ? -12.500 4.591 10.893 1.00 91.88 175 ILE A CA 1
ATOM 1335 C C . ILE A 1 175 ? -13.642 5.576 11.168 1.00 91.88 175 ILE A C 1
ATOM 1337 O O . ILE A 1 175 ? -14.002 5.786 12.326 1.00 91.88 175 ILE A O 1
ATOM 1341 N N . ASP A 1 176 ? -14.265 6.142 10.137 1.00 95.94 176 ASP A N 1
ATOM 1342 C CA . ASP A 1 176 ? -15.372 7.085 10.312 1.00 95.94 176 ASP A CA 1
ATOM 1343 C C . ASP A 1 176 ? -16.615 6.432 10.928 1.00 95.94 176 ASP A C 1
ATOM 1345 O O . ASP A 1 176 ? -17.268 7.032 11.786 1.00 95.94 176 ASP A O 1
ATOM 1349 N N . LYS A 1 177 ? -16.909 5.171 10.582 1.00 95.44 177 LYS A N 1
ATOM 1350 C CA . LYS A 1 177 ? -17.958 4.390 11.262 1.00 95.44 177 LYS A CA 1
ATOM 1351 C C . LYS A 1 177 ? -17.638 4.192 12.744 1.00 95.44 177 LYS A C 1
ATOM 1353 O O . LYS A 1 177 ? -18.519 4.384 13.581 1.00 95.44 177 LYS A O 1
ATOM 1358 N N . VAL A 1 178 ? -16.390 3.847 13.073 1.00 93.00 178 VAL A N 1
ATOM 1359 C CA . VAL A 1 178 ? -15.943 3.677 14.466 1.00 93.00 178 VAL A CA 1
ATOM 1360 C C . VAL A 1 178 ? -16.026 5.002 15.231 1.00 93.00 178 VAL A C 1
ATOM 1362 O O . VAL A 1 178 ? -16.541 5.029 16.346 1.00 93.00 178 VAL A O 1
ATOM 1365 N N . ARG A 1 179 ? -15.616 6.125 14.627 1.00 94.81 179 ARG A N 1
ATOM 1366 C CA . ARG A 1 179 ? -15.743 7.469 15.221 1.00 94.81 179 ARG A CA 1
ATOM 1367 C C . ARG A 1 179 ? -17.197 7.843 15.499 1.00 94.81 179 ARG A C 1
ATOM 1369 O O . ARG A 1 179 ? -17.492 8.375 16.569 1.00 94.81 179 ARG A O 1
ATOM 1376 N N . ALA A 1 180 ? -18.103 7.555 14.565 1.00 96.12 180 ALA A N 1
ATOM 1377 C CA . ALA A 1 180 ? -19.529 7.797 14.754 1.00 96.12 180 ALA A CA 1
ATOM 1378 C C . ALA A 1 180 ? -20.098 6.954 15.909 1.00 96.12 180 ALA A C 1
ATOM 1380 O O . ALA A 1 180 ? -20.801 7.489 16.765 1.00 96.12 180 ALA A O 1
ATOM 1381 N N . ALA A 1 181 ? -19.743 5.666 15.984 1.00 93.88 181 ALA A N 1
ATOM 1382 C CA . ALA A 1 181 ? -20.144 4.793 17.088 1.00 93.88 181 ALA A CA 1
ATOM 1383 C C . ALA A 1 181 ? -19.603 5.292 18.441 1.00 93.88 181 ALA A C 1
ATOM 1385 O O . ALA A 1 181 ? -20.358 5.407 19.407 1.00 93.88 181 ALA A O 1
ATOM 1386 N N . ALA A 1 182 ? -18.327 5.683 18.497 1.00 92.19 182 ALA A N 1
ATOM 1387 C CA . ALA A 1 182 ? -17.710 6.240 19.699 1.00 92.19 182 ALA A CA 1
ATOM 1388 C C . ALA A 1 182 ? -18.397 7.537 20.164 1.00 92.19 182 ALA A C 1
ATOM 1390 O O . ALA A 1 182 ? -18.575 7.746 21.363 1.00 92.19 182 ALA A O 1
ATOM 1391 N N . ALA A 1 183 ? -18.834 8.395 19.235 1.00 94.81 183 ALA A N 1
ATOM 1392 C CA . ALA A 1 183 ? -19.581 9.605 19.572 1.00 94.81 183 ALA A CA 1
ATOM 1393 C C . ALA A 1 183 ? -20.935 9.292 20.234 1.00 94.81 183 ALA A C 1
ATOM 1395 O O . ALA A 1 183 ? -21.304 9.960 21.199 1.00 94.81 183 ALA A O 1
ATOM 1396 N N . VAL A 1 184 ? -21.647 8.259 19.765 1.00 95.94 184 VAL A N 1
ATOM 1397 C CA . VAL A 1 184 ? -22.906 7.798 20.378 1.00 95.94 184 VAL A CA 1
ATOM 1398 C C . VAL A 1 184 ? -22.665 7.257 21.787 1.00 95.94 184 VAL A C 1
ATOM 1400 O O . VAL A 1 184 ? -23.372 7.647 22.715 1.00 95.94 184 VAL A O 1
ATOM 1403 N N . VAL A 1 185 ? -21.640 6.414 21.968 1.00 92.06 185 VAL A N 1
ATOM 1404 C CA . VAL A 1 185 ? -21.264 5.884 23.290 1.00 92.06 185 VAL A CA 1
ATOM 1405 C C . VAL A 1 185 ? -20.932 7.023 24.252 1.00 92.06 185 VAL A C 1
ATOM 1407 O O . VAL A 1 185 ? -21.447 7.052 25.367 1.00 92.06 185 VAL A O 1
ATOM 1410 N N . ARG A 1 186 ? -20.131 8.003 23.813 1.00 92.12 186 ARG A N 1
ATOM 1411 C CA . ARG A 1 186 ? -19.772 9.165 24.634 1.00 92.12 1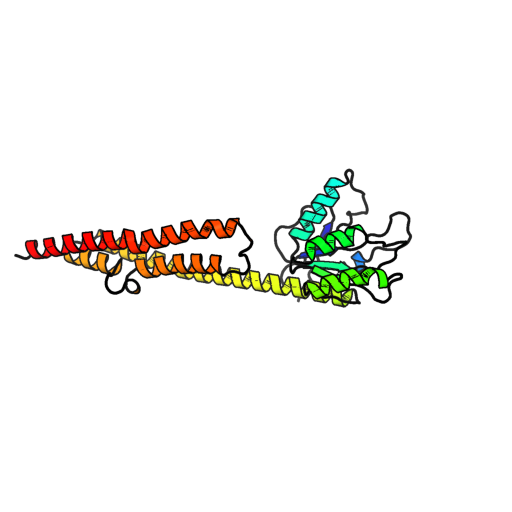86 ARG A CA 1
ATOM 1412 C C . ARG A 1 186 ? -21.003 9.949 25.089 1.00 92.12 186 ARG A C 1
ATOM 1414 O O . ARG A 1 186 ? -21.103 10.244 26.273 1.00 92.12 186 ARG A O 1
ATOM 1421 N N . LEU A 1 187 ? -21.948 10.235 24.190 1.00 95.31 187 LEU A N 1
ATOM 1422 C CA . LEU A 1 187 ? -23.196 10.925 24.547 1.00 95.31 187 LEU A CA 1
ATOM 1423 C C . LEU A 1 187 ? -24.021 10.129 25.571 1.00 95.31 187 LEU A C 1
ATOM 1425 O O . LEU A 1 187 ? -24.553 10.706 26.516 1.00 95.31 187 LEU A O 1
ATOM 1429 N N . GLY A 1 188 ? -24.096 8.802 25.421 1.00 91.25 188 GLY A N 1
ATOM 1430 C CA . GLY A 1 188 ? -24.763 7.931 26.392 1.00 91.25 188 GLY A CA 1
ATOM 1431 C C . GLY A 1 188 ? -24.104 7.972 27.776 1.00 91.25 188 GLY A C 1
ATOM 1432 O O . GLY A 1 188 ? -24.794 8.092 28.787 1.00 91.25 188 GLY A O 1
ATOM 1433 N N . LEU A 1 189 ? -22.770 7.937 27.829 1.00 89.12 189 LEU A N 1
ATOM 1434 C CA . LEU A 1 189 ? -22.010 8.049 29.078 1.00 89.12 189 LEU A CA 1
ATOM 1435 C C . LEU A 1 189 ? -22.141 9.435 29.723 1.00 89.12 189 LEU A C 1
ATOM 1437 O O . LEU A 1 189 ? -22.256 9.527 30.942 1.00 89.12 189 LEU A O 1
ATOM 1441 N N . GLU A 1 190 ? -22.156 10.507 28.928 1.00 91.19 190 GLU A N 1
ATOM 1442 C CA . GLU A 1 190 ? -22.402 11.872 29.410 1.00 91.19 190 GLU A CA 1
ATOM 1443 C C . GLU A 1 190 ? -23.799 11.999 30.036 1.00 91.19 190 GLU A C 1
ATOM 1445 O O . GLU A 1 190 ? -23.929 12.596 31.107 1.00 91.19 190 GLU A O 1
ATOM 1450 N N . GLN A 1 191 ? -24.820 11.376 29.432 1.00 90.12 191 GLN A N 1
ATOM 1451 C CA . GLN A 1 191 ? -26.166 11.319 30.006 1.00 90.12 191 GLN A CA 1
ATOM 1452 C C . GLN A 1 191 ? -26.187 10.528 31.319 1.00 90.12 191 GLN A C 1
ATOM 1454 O O . GLN A 1 191 ? -26.710 11.023 32.314 1.00 90.12 191 GLN A O 1
ATOM 1459 N N . LEU A 1 192 ? -25.584 9.333 31.359 1.00 85.38 192 LEU A N 1
ATOM 1460 C CA . LEU A 1 192 ? -25.483 8.537 32.590 1.00 85.38 192 LEU A CA 1
ATOM 1461 C C . LEU A 1 192 ? -24.779 9.316 33.707 1.00 85.38 192 LEU A C 1
ATOM 1463 O O . LEU A 1 192 ? -25.228 9.312 34.853 1.00 85.38 192 LEU A O 1
ATOM 1467 N N . LEU A 1 193 ? -23.699 10.024 33.373 1.00 86.88 193 LEU A N 1
ATOM 1468 C CA . LEU A 1 193 ? -22.981 10.865 34.321 1.00 86.88 193 LEU A CA 1
ATOM 1469 C C . LEU A 1 193 ? -23.859 12.011 34.838 1.00 86.88 193 LEU A C 1
ATOM 1471 O O . LEU A 1 193 ? -23.820 12.294 36.036 1.00 86.88 193 LEU A O 1
ATOM 1475 N N . ALA A 1 194 ? -24.637 12.666 33.974 1.00 87.88 194 ALA A N 1
ATOM 1476 C CA . ALA A 1 194 ? -25.552 13.732 34.377 1.00 87.88 194 ALA A CA 1
ATOM 1477 C C . ALA A 1 194 ? -26.600 13.223 35.381 1.00 87.88 194 ALA A C 1
ATOM 1479 O O . ALA A 1 194 ? -26.701 13.778 36.473 1.00 87.88 194 ALA A O 1
ATOM 1480 N N . GLU A 1 195 ? -27.276 12.114 35.073 1.00 84.62 195 GLU A N 1
ATOM 1481 C CA . GLU A 1 195 ? -28.277 11.501 35.964 1.00 84.62 195 GLU A CA 1
ATOM 1482 C C . GLU A 1 195 ? -27.658 11.005 37.286 1.00 84.62 195 GLU A C 1
ATOM 1484 O O . GLU A 1 195 ? -28.265 11.095 38.356 1.00 84.62 195 GLU A O 1
ATOM 1489 N N . SER A 1 196 ? -26.407 10.527 37.252 1.00 83.81 196 SER A N 1
ATOM 1490 C CA . SER A 1 196 ? -25.728 10.027 38.455 1.00 83.81 196 SER A CA 1
ATOM 1491 C C . SER A 1 196 ? -25.425 11.114 39.498 1.00 83.81 196 SER A C 1
ATOM 1493 O O . SER A 1 196 ? -25.360 10.824 40.696 1.00 83.81 196 SER A O 1
ATOM 1495 N N . LYS A 1 197 ? -25.249 12.375 39.072 1.00 82.19 197 LYS A N 1
ATOM 1496 C CA . LYS A 1 197 ? -24.910 13.494 39.970 1.00 82.19 197 LYS A CA 1
ATOM 1497 C C . LYS A 1 197 ? -26.073 13.909 40.867 1.00 82.19 197 LYS A C 1
ATOM 1499 O O . LYS A 1 197 ? -25.834 14.263 42.019 1.00 82.19 197 LYS A O 1
ATOM 1504 N N . ASP A 1 198 ? -27.303 13.782 40.378 1.00 73.19 198 ASP A N 1
ATOM 1505 C CA . ASP A 1 198 ? -28.518 14.184 41.100 1.00 73.19 198 ASP A CA 1
ATOM 1506 C C . ASP A 1 198 ? -29.199 13.006 41.825 1.00 73.19 198 ASP A C 1
ATOM 1508 O O . ASP A 1 198 ? -30.342 13.085 42.280 1.00 73.19 198 ASP A O 1
ATOM 1512 N N . THR A 1 199 ? -28.485 11.886 41.979 1.00 71.62 199 THR A N 1
ATOM 1513 C CA . THR A 1 199 ? -29.047 10.655 42.535 1.00 71.62 199 THR A CA 1
ATOM 1514 C C . THR A 1 199 ? -29.192 10.701 44.065 1.00 71.62 199 THR A C 1
ATOM 1516 O O . THR A 1 199 ? -28.239 10.467 44.821 1.00 71.62 199 THR A O 1
ATOM 1519 N N . ALA A 1 200 ? -30.422 10.911 44.540 1.00 65.12 200 ALA A N 1
ATOM 1520 C CA . ALA A 1 200 ? -30.782 10.877 45.957 1.00 65.12 200 ALA A CA 1
ATOM 1521 C C . ALA A 1 200 ? -31.279 9.481 46.393 1.00 65.12 200 ALA A C 1
ATOM 1523 O O . ALA A 1 200 ? -32.477 9.237 46.502 1.00 65.12 200 ALA A O 1
ATOM 1524 N N . GLY A 1 201 ? -30.356 8.548 46.654 1.00 79.19 201 GLY A N 1
ATOM 1525 C CA . GLY A 1 201 ? -30.682 7.293 47.347 1.00 79.19 201 GLY A CA 1
ATOM 1526 C C . GLY A 1 201 ? -29.752 6.112 47.028 1.00 79.19 201 GLY A C 1
ATOM 1527 O O . GLY A 1 201 ? -29.333 5.967 45.879 1.00 79.19 201 GLY A O 1
ATOM 1528 N N . PRO A 1 202 ? -29.442 5.234 48.005 1.00 81.81 202 PRO A N 1
ATOM 1529 C CA . PRO A 1 202 ? -28.631 4.030 47.785 1.00 81.81 202 PRO A CA 1
ATOM 1530 C C . PRO A 1 202 ? -29.170 3.105 46.681 1.00 81.81 202 PRO A C 1
ATOM 1532 O O . PRO A 1 202 ? -28.389 2.609 45.877 1.00 81.81 202 PRO A O 1
ATOM 1535 N N . ALA A 1 203 ? -30.494 2.937 46.580 1.00 82.50 203 ALA A N 1
ATOM 1536 C CA . ALA A 1 203 ? -31.123 2.053 45.593 1.00 82.50 203 ALA A CA 1
ATOM 1537 C C . ALA A 1 203 ? -30.851 2.471 44.137 1.00 82.50 203 ALA A C 1
ATOM 1539 O O . ALA A 1 203 ? -30.558 1.631 43.291 1.00 82.50 203 ALA A O 1
ATOM 1540 N N . VAL A 1 204 ? -30.892 3.773 43.841 1.00 82.56 204 VAL A N 1
ATOM 1541 C CA . VAL A 1 204 ? -30.617 4.270 42.485 1.00 82.56 204 VAL A CA 1
ATOM 1542 C C . VAL A 1 204 ? -29.120 4.168 42.163 1.00 82.56 204 VAL A C 1
ATOM 1544 O O . VAL A 1 204 ? -28.760 3.827 41.041 1.00 82.56 204 VAL A O 1
ATOM 1547 N N . ARG A 1 205 ? -28.232 4.357 43.153 1.00 84.69 205 ARG A N 1
ATOM 1548 C CA . ARG A 1 205 ? -26.782 4.136 42.981 1.00 84.69 205 ARG A CA 1
ATOM 1549 C C . ARG A 1 205 ? -26.462 2.680 42.649 1.00 84.69 205 ARG A C 1
ATOM 1551 O O . ARG A 1 205 ? -25.645 2.433 41.771 1.00 84.69 205 ARG A O 1
ATOM 1558 N N . VAL A 1 206 ? -27.118 1.734 43.322 1.00 87.19 206 VAL A N 1
ATOM 1559 C CA . VAL A 1 206 ? -27.003 0.298 43.029 1.00 87.19 206 VAL A CA 1
ATOM 1560 C C . VAL A 1 206 ? -27.395 0.008 41.582 1.00 87.19 206 VAL A C 1
ATOM 1562 O O . VAL A 1 206 ? -26.661 -0.690 40.888 1.00 87.19 206 VAL A O 1
ATOM 1565 N N . GLU A 1 207 ? -28.499 0.581 41.101 1.00 87.00 207 GLU A N 1
ATOM 1566 C CA . GLU A 1 207 ? -28.949 0.342 39.729 1.00 87.00 207 GLU A CA 1
ATOM 1567 C C . GLU A 1 207 ? -27.999 0.941 38.683 1.00 87.00 207 GLU A C 1
ATOM 1569 O O . GLU A 1 207 ? -27.676 0.282 37.700 1.00 87.00 207 GLU A O 1
ATOM 1574 N N . ILE A 1 208 ? -27.453 2.137 38.928 1.00 86.38 208 ILE A N 1
ATOM 1575 C CA . ILE A 1 208 ? -26.406 2.722 38.073 1.00 86.38 208 ILE A CA 1
ATOM 1576 C C . ILE A 1 208 ? -25.173 1.803 38.034 1.00 86.38 208 ILE A C 1
ATOM 1578 O O . ILE A 1 208 ? -24.658 1.525 36.952 1.00 86.38 208 ILE A O 1
ATOM 1582 N N . LEU A 1 209 ? -24.719 1.273 39.176 1.00 88.50 209 LEU A N 1
ATOM 1583 C CA . LEU A 1 209 ? -23.587 0.337 39.209 1.00 88.50 209 LEU A CA 1
ATOM 1584 C C . LEU A 1 209 ? -23.880 -0.958 38.430 1.00 88.50 209 LEU A C 1
ATOM 1586 O O . LEU A 1 209 ? -22.994 -1.431 37.722 1.00 88.50 209 LEU A O 1
ATOM 1590 N N . ARG A 1 210 ? -25.117 -1.479 38.476 1.00 87.44 210 ARG A N 1
ATOM 1591 C CA . ARG A 1 210 ? -25.546 -2.637 37.663 1.00 87.44 210 ARG A CA 1
ATOM 1592 C C . ARG A 1 210 ? -25.602 -2.354 36.165 1.00 87.44 210 ARG A C 1
ATOM 1594 O O . ARG A 1 210 ? -25.488 -3.282 35.372 1.00 87.44 210 ARG A O 1
ATOM 1601 N N . LEU A 1 211 ? -25.839 -1.109 35.755 1.00 87.50 211 LEU A N 1
ATOM 1602 C CA . LEU A 1 211 ? -25.766 -0.726 34.341 1.00 87.50 211 LEU A CA 1
ATOM 1603 C C . LEU A 1 211 ? -24.311 -0.661 33.862 1.00 87.50 211 LEU A C 1
ATOM 1605 O O . LEU A 1 211 ? -24.024 -0.979 32.711 1.00 87.50 211 LEU A O 1
ATOM 1609 N N . LEU A 1 212 ? -23.380 -0.283 34.742 1.00 86.81 212 LEU A N 1
ATOM 1610 C CA . LEU A 1 212 ? -21.954 -0.256 34.416 1.00 86.81 212 LEU A CA 1
ATOM 1611 C C . LEU A 1 212 ? -21.355 -1.665 34.341 1.00 86.81 212 LEU A C 1
ATOM 1613 O O . LEU A 1 212 ? -20.587 -1.942 33.418 1.00 86.81 212 LEU A O 1
ATOM 1617 N N . HIS A 1 213 ? -21.718 -2.556 35.267 1.00 89.62 213 HIS A N 1
ATOM 1618 C CA . HIS A 1 213 ? -21.185 -3.914 35.333 1.00 89.62 213 HIS A CA 1
ATOM 1619 C C . HIS A 1 213 ? -22.217 -4.927 35.844 1.00 89.62 213 HIS A C 1
ATOM 1621 O O . HIS A 1 213 ? -22.980 -4.640 36.768 1.00 89.62 213 HIS A O 1
ATOM 1627 N N . ARG A 1 214 ? -22.213 -6.125 35.250 1.00 85.06 214 ARG A N 1
ATOM 1628 C CA . ARG A 1 214 ? -23.049 -7.263 35.642 1.00 85.06 214 ARG A CA 1
ATOM 1629 C C . ARG A 1 214 ? -22.199 -8.525 35.685 1.00 85.06 214 ARG A C 1
ATOM 1631 O O . ARG A 1 214 ? -21.733 -8.968 34.642 1.00 85.06 214 ARG A O 1
ATOM 1638 N N . ASP A 1 215 ? -22.046 -9.097 36.872 1.00 79.62 215 ASP A N 1
ATOM 1639 C CA . ASP A 1 215 ? -21.236 -10.303 37.091 1.00 79.62 215 ASP A CA 1
ATOM 1640 C C . ASP A 1 215 ? -21.778 -11.516 36.305 1.00 79.62 215 ASP A C 1
ATOM 1642 O O . ASP A 1 215 ? -21.034 -12.243 35.655 1.00 79.62 215 ASP A O 1
ATOM 1646 N N . GLU A 1 216 ? -23.106 -11.690 36.286 1.00 82.44 216 GLU A N 1
ATOM 1647 C CA . GLU A 1 216 ? -23.769 -12.828 35.626 1.00 82.44 216 GLU A CA 1
ATOM 1648 C C . GLU A 1 216 ? -23.781 -12.738 34.088 1.00 82.44 216 GLU A C 1
ATOM 1650 O O . GLU A 1 216 ? -23.876 -13.763 33.413 1.00 82.44 216 GLU A O 1
ATOM 1655 N N . ASP A 1 217 ? -23.704 -11.524 33.534 1.00 84.50 217 ASP A N 1
ATOM 1656 C CA . ASP A 1 217 ? -23.708 -11.260 32.090 1.00 84.50 217 ASP A CA 1
ATOM 1657 C C . ASP A 1 217 ? -22.947 -9.963 31.791 1.00 84.50 217 ASP A C 1
ATOM 1659 O O . ASP A 1 217 ? -23.527 -8.878 31.671 1.00 84.50 217 ASP A O 1
ATOM 1663 N N . GLN A 1 218 ? -21.622 -10.075 31.683 1.00 79.69 218 GLN A N 1
ATOM 1664 C CA . GLN A 1 218 ? -20.743 -8.921 31.491 1.00 79.69 218 GLN A CA 1
ATOM 1665 C C . GLN A 1 218 ? -21.080 -8.130 30.218 1.00 79.69 218 GLN A C 1
ATOM 1667 O O . GLN A 1 218 ? -20.944 -6.903 30.215 1.00 79.69 218 GLN A O 1
ATOM 1672 N N . ALA A 1 219 ? -21.585 -8.799 29.173 1.00 82.62 219 ALA A N 1
ATOM 1673 C CA . ALA A 1 219 ? -21.980 -8.177 27.910 1.00 82.62 219 ALA A CA 1
ATOM 1674 C C . ALA A 1 219 ? -23.224 -7.279 28.046 1.00 82.62 219 ALA A C 1
ATOM 1676 O O . ALA A 1 219 ? -23.431 -6.383 27.226 1.00 82.62 219 ALA A O 1
ATOM 1677 N N . ALA A 1 220 ? -24.039 -7.484 29.087 1.00 84.88 220 ALA A N 1
ATOM 1678 C CA . ALA A 1 220 ? -25.197 -6.647 29.390 1.00 84.88 220 ALA A CA 1
ATOM 1679 C C . ALA A 1 220 ? -24.857 -5.381 30.205 1.00 84.88 220 ALA A C 1
ATOM 1681 O O . ALA A 1 220 ? -25.735 -4.535 30.396 1.00 84.88 220 ALA A O 1
ATOM 1682 N N . GLY A 1 221 ? -23.620 -5.248 30.700 1.00 86.38 221 GLY A N 1
ATOM 1683 C CA . GLY A 1 221 ? -23.088 -4.017 31.292 1.00 86.38 221 GLY A CA 1
ATOM 1684 C C . GLY A 1 221 ? -22.307 -3.170 30.280 1.00 86.38 221 GLY A C 1
ATOM 1685 O O . GLY A 1 221 ? -22.090 -3.575 29.144 1.00 86.38 221 GLY A O 1
ATOM 1686 N N . VAL A 1 222 ? -21.842 -1.988 30.687 1.00 88.94 222 VAL A N 1
ATOM 1687 C CA . VAL A 1 222 ? -20.997 -1.123 29.837 1.00 88.94 222 VAL A CA 1
ATOM 1688 C C . VAL A 1 222 ? -19.553 -1.633 29.750 1.00 88.94 222 VAL A C 1
ATOM 1690 O O . VAL A 1 222 ? -18.933 -1.535 28.692 1.00 88.94 222 VAL A O 1
ATOM 1693 N N . LEU A 1 223 ? -18.997 -2.168 30.844 1.00 88.62 223 LEU A N 1
ATOM 1694 C CA . LEU A 1 223 ? -17.581 -2.558 30.890 1.00 88.62 223 LEU A CA 1
ATOM 1695 C C . LEU A 1 223 ? -17.248 -3.800 30.052 1.00 88.62 223 LEU A C 1
ATOM 1697 O O . LEU A 1 223 ? -16.164 -3.848 29.478 1.00 88.62 223 LEU A O 1
ATOM 1701 N N . GLY A 1 224 ? -18.160 -4.773 29.944 1.00 87.94 224 GLY A N 1
ATOM 1702 C CA . GLY A 1 224 ? -17.927 -5.993 29.160 1.00 87.94 224 GLY A CA 1
ATOM 1703 C C . GLY A 1 224 ? -17.648 -5.694 27.685 1.00 87.94 224 GLY A C 1
ATOM 1704 O O . GLY A 1 224 ? -16.532 -5.963 27.239 1.00 87.94 224 GLY A O 1
ATOM 1705 N N . PRO A 1 225 ? -18.572 -5.028 26.962 1.00 90.44 225 PRO A N 1
ATOM 1706 C CA . PRO A 1 225 ? -18.367 -4.641 25.567 1.00 90.44 225 PRO A CA 1
ATOM 1707 C C . PRO A 1 225 ? -17.140 -3.746 25.345 1.00 90.44 225 PRO A C 1
ATOM 1709 O O . PRO A 1 225 ? -16.518 -3.812 24.287 1.00 90.44 225 PRO A O 1
ATOM 1712 N N . LEU A 1 226 ? -16.770 -2.905 26.322 1.00 88.81 226 LEU A N 1
ATOM 1713 C CA . LEU A 1 226 ? -15.541 -2.108 26.241 1.00 88.81 226 LEU A CA 1
ATOM 1714 C C . LEU A 1 226 ? -14.289 -2.988 26.277 1.00 88.81 226 LEU A C 1
ATOM 1716 O O . LEU A 1 226 ? -13.377 -2.760 25.486 1.00 88.81 226 LEU A O 1
ATOM 1720 N N . GLY A 1 227 ? -14.248 -3.988 27.158 1.00 87.88 227 GLY A N 1
ATOM 1721 C CA . GLY A 1 227 ? -13.162 -4.963 27.177 1.00 87.88 227 GLY A CA 1
ATOM 1722 C C . GLY A 1 227 ? -13.111 -5.808 25.906 1.00 87.88 227 GLY A C 1
ATOM 1723 O O . GLY A 1 227 ? -12.041 -5.944 25.322 1.00 87.88 227 GLY A O 1
ATOM 1724 N N . ASP A 1 228 ? -14.266 -6.256 25.402 1.00 89.50 228 ASP A N 1
ATOM 1725 C CA . ASP A 1 228 ? -14.352 -7.060 24.176 1.00 89.50 228 ASP A CA 1
ATOM 1726 C C . ASP A 1 228 ? -13.783 -6.319 22.959 1.00 89.50 228 ASP A C 1
ATOM 1728 O O . ASP A 1 228 ? -13.114 -6.924 22.120 1.00 89.50 228 ASP A O 1
ATOM 1732 N N . ILE A 1 229 ? -13.994 -4.998 22.864 1.00 90.31 229 ILE A N 1
ATOM 1733 C CA . ILE A 1 229 ? -13.386 -4.163 21.815 1.00 90.31 229 ILE A CA 1
ATOM 1734 C C . ILE A 1 229 ? -11.856 -4.208 21.905 1.00 90.31 229 ILE A C 1
ATOM 1736 O O . ILE A 1 229 ? -11.190 -4.368 20.882 1.00 90.31 229 ILE A O 1
ATOM 1740 N N . VAL A 1 230 ? -11.290 -4.073 23.107 1.00 89.75 230 VAL A N 1
ATOM 1741 C CA . VAL A 1 230 ? -9.833 -4.084 23.311 1.00 89.75 230 VAL A CA 1
ATOM 1742 C C . VAL A 1 230 ? -9.252 -5.467 22.993 1.00 89.75 230 VAL A C 1
ATOM 1744 O O . VAL A 1 230 ? -8.267 -5.560 22.260 1.00 89.75 230 VAL A O 1
ATOM 1747 N N . THR A 1 231 ? -9.902 -6.543 23.440 1.00 88.38 231 THR A N 1
ATOM 1748 C CA . THR A 1 231 ? -9.506 -7.925 23.127 1.00 88.38 231 THR A CA 1
ATOM 1749 C C . THR A 1 231 ? -9.594 -8.230 21.629 1.00 88.38 231 THR A C 1
ATOM 1751 O O . THR A 1 231 ? -8.702 -8.874 21.071 1.00 88.38 231 THR A O 1
ATOM 1754 N N . ALA A 1 232 ? -10.637 -7.748 20.945 1.00 88.06 232 ALA A N 1
ATOM 1755 C CA . ALA A 1 232 ? -10.781 -7.917 19.502 1.00 88.06 232 ALA A CA 1
ATOM 1756 C C . ALA A 1 232 ? -9.661 -7.204 18.727 1.00 88.06 232 ALA A C 1
ATOM 1758 O O . ALA A 1 232 ? -9.138 -7.760 17.760 1.00 88.06 232 ALA A O 1
ATOM 1759 N N . LEU A 1 233 ? -9.252 -6.008 19.169 1.00 86.06 233 LEU A N 1
ATOM 1760 C CA . LEU A 1 233 ? -8.114 -5.288 18.591 1.00 86.06 233 LEU A CA 1
ATOM 1761 C C . LEU A 1 233 ? -6.797 -6.041 18.814 1.00 86.06 233 LEU A C 1
ATOM 1763 O O . LEU A 1 233 ? -6.066 -6.249 17.850 1.00 86.06 233 LEU A O 1
ATOM 1767 N N . SER A 1 234 ? -6.537 -6.515 20.037 1.00 84.56 234 SER A N 1
ATOM 1768 C CA . SER A 1 234 ? -5.359 -7.339 20.356 1.00 84.56 234 SER A CA 1
ATOM 1769 C C . SER A 1 234 ? -5.278 -8.588 19.462 1.00 84.56 234 SER A C 1
ATOM 1771 O O . SER A 1 234 ? -4.273 -8.844 18.797 1.00 84.56 234 SER A O 1
ATOM 1773 N N . THR A 1 235 ? -6.395 -9.311 19.326 1.00 84.75 235 THR A N 1
ATOM 1774 C CA . THR A 1 235 ? -6.484 -10.509 18.473 1.00 84.75 235 THR A CA 1
ATOM 1775 C C . THR A 1 235 ? -6.234 -10.187 16.998 1.00 84.75 235 THR A C 1
ATOM 1777 O O . THR A 1 235 ? -5.565 -10.951 16.298 1.00 84.75 235 THR A O 1
ATOM 1780 N N . SER A 1 236 ? -6.754 -9.057 16.510 1.00 82.94 236 SER A N 1
ATOM 1781 C CA . SER A 1 236 ? -6.553 -8.622 15.125 1.00 82.94 236 SER A CA 1
ATOM 1782 C C . SER A 1 236 ? -5.088 -8.303 14.822 1.00 82.94 236 SER A C 1
ATOM 1784 O O . SER A 1 236 ? -4.649 -8.566 13.707 1.00 82.94 236 SER A O 1
ATOM 1786 N N . VAL A 1 237 ? -4.330 -7.768 15.784 1.00 79.00 237 VAL A N 1
ATOM 1787 C CA . VAL A 1 237 ? -2.886 -7.517 15.629 1.00 79.00 237 VAL A CA 1
ATOM 1788 C C . VAL A 1 237 ? -2.119 -8.839 15.535 1.00 79.00 237 VAL A C 1
ATOM 1790 O O . VAL A 1 237 ? -1.283 -9.004 14.653 1.00 79.00 237 VAL A O 1
ATOM 1793 N N . CYS A 1 238 ? -2.465 -9.824 16.367 1.00 70.56 238 CYS A N 1
ATOM 1794 C CA . CYS A 1 238 ? -1.831 -11.149 16.363 1.00 70.56 238 CYS A CA 1
ATOM 1795 C C . CYS A 1 238 ? -2.096 -11.983 15.099 1.00 70.56 238 CYS A C 1
ATOM 1797 O O . CYS A 1 238 ? -1.357 -12.926 14.821 1.00 70.56 238 CYS A O 1
ATOM 1799 N N . THR A 1 239 ? -3.184 -11.703 14.379 1.00 69.62 239 THR A N 1
ATOM 1800 C CA . THR A 1 239 ? -3.655 -12.514 13.240 1.00 69.62 239 THR A CA 1
ATOM 1801 C C . THR A 1 239 ? -3.541 -11.808 11.888 1.00 69.62 239 THR A C 1
ATOM 1803 O O . THR A 1 239 ? -3.864 -12.414 10.865 1.00 69.62 239 THR A O 1
ATOM 1806 N N . GLY A 1 240 ? -3.090 -10.550 11.868 1.00 60.78 240 GLY A N 1
ATOM 1807 C CA . GLY A 1 240 ? -2.906 -9.767 10.647 1.00 60.78 240 GLY A CA 1
ATOM 1808 C C . GLY A 1 240 ? -1.740 -10.256 9.782 1.00 60.78 240 GLY A C 1
ATOM 1809 O O . GLY A 1 240 ? -0.804 -10.884 10.264 1.00 60.78 240 GLY A O 1
ATOM 1810 N N . GLU A 1 241 ? -1.773 -9.940 8.486 1.00 51.41 241 GLU A N 1
ATOM 1811 C CA . GLU A 1 241 ? -0.685 -10.272 7.546 1.00 51.41 241 GLU A CA 1
ATOM 1812 C C . GLU A 1 241 ? 0.637 -9.545 7.886 1.00 51.41 241 GLU A C 1
ATOM 1814 O O . GLU A 1 241 ? 1.703 -9.987 7.465 1.00 51.41 241 GLU A O 1
ATOM 1819 N N . ASP A 1 242 ? 0.585 -8.508 8.731 1.00 51.59 242 ASP A N 1
ATOM 1820 C CA . ASP A 1 242 ? 1.723 -7.686 9.172 1.00 51.59 242 ASP A CA 1
ATOM 1821 C C . ASP A 1 242 ? 2.497 -8.266 10.381 1.00 51.59 242 ASP A C 1
ATOM 1823 O O . ASP A 1 242 ? 3.284 -7.567 11.012 1.00 51.59 242 ASP A O 1
ATOM 1827 N N . THR A 1 243 ? 2.310 -9.550 10.720 1.00 48.19 243 THR A N 1
ATOM 1828 C CA . THR A 1 243 ? 2.979 -10.237 11.861 1.00 48.19 243 THR A CA 1
ATOM 1829 C C . THR A 1 243 ? 4.518 -10.239 11.856 1.00 48.19 243 THR A C 1
ATOM 1831 O O . THR A 1 243 ? 5.126 -10.685 12.829 1.00 48.19 243 THR A O 1
ATOM 1834 N N . GLU A 1 244 ? 5.165 -9.753 10.794 1.00 49.00 244 GLU A N 1
ATOM 1835 C CA . GLU A 1 244 ? 6.622 -9.567 10.736 1.00 49.00 244 GLU A CA 1
ATOM 1836 C C . GLU A 1 244 ? 7.081 -8.184 11.247 1.00 49.00 244 GLU A C 1
ATOM 1838 O O . GLU A 1 244 ? 8.285 -7.959 11.394 1.00 49.00 244 GLU A O 1
ATOM 1843 N N . ASP A 1 245 ? 6.153 -7.270 11.556 1.00 58.47 245 ASP A N 1
ATOM 1844 C CA . ASP A 1 245 ? 6.459 -5.968 12.150 1.00 58.47 245 ASP A CA 1
ATOM 1845 C C . ASP A 1 245 ? 6.597 -6.088 13.679 1.00 58.47 245 ASP A C 1
ATOM 1847 O O . ASP A 1 245 ? 5.625 -6.252 14.425 1.00 58.47 245 ASP A O 1
ATOM 1851 N N . VAL A 1 246 ? 7.846 -6.026 14.144 1.00 59.06 246 VAL A N 1
ATOM 1852 C CA . VAL A 1 246 ? 8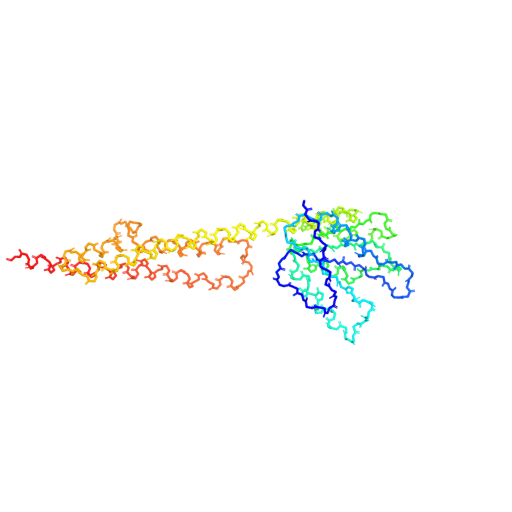.215 -6.152 15.561 1.00 59.06 246 VAL A CA 1
ATOM 1853 C C . VAL A 1 246 ? 7.538 -5.072 16.415 1.00 59.06 246 VAL A C 1
ATOM 1855 O O . VAL A 1 246 ? 7.153 -5.356 17.548 1.00 59.06 246 VAL A O 1
ATOM 1858 N N . ASP A 1 247 ? 7.308 -3.876 15.864 1.00 61.88 247 ASP A N 1
ATOM 1859 C CA . ASP A 1 247 ? 6.696 -2.767 16.603 1.00 61.88 247 ASP A CA 1
ATOM 1860 C C . ASP A 1 247 ? 5.184 -2.985 16.811 1.00 61.88 247 ASP A C 1
ATOM 1862 O O . ASP A 1 247 ? 4.621 -2.561 17.826 1.00 61.88 247 ASP A O 1
ATOM 1866 N N . LEU A 1 248 ? 4.508 -3.692 15.892 1.00 66.94 248 LEU A N 1
ATOM 1867 C CA . LEU A 1 248 ? 3.100 -4.076 16.060 1.00 66.94 248 LEU A CA 1
ATOM 1868 C C . LEU A 1 248 ? 2.938 -5.153 17.139 1.00 66.94 248 LEU A C 1
ATOM 1870 O O . LEU A 1 248 ? 1.998 -5.080 17.935 1.00 66.94 248 LEU A O 1
ATOM 1874 N N . ALA A 1 249 ? 3.857 -6.117 17.213 1.00 67.94 249 ALA A N 1
ATOM 1875 C CA . ALA A 1 249 ? 3.817 -7.187 18.211 1.00 67.94 249 ALA A CA 1
ATOM 1876 C C . ALA A 1 249 ? 3.923 -6.657 19.655 1.00 67.94 249 ALA A C 1
ATOM 1878 O O . ALA A 1 249 ? 3.241 -7.159 20.553 1.00 67.94 249 ALA A O 1
ATOM 1879 N N . ASP A 1 250 ? 4.698 -5.592 19.872 1.00 78.69 250 ASP A N 1
ATOM 1880 C CA . ASP A 1 250 ? 4.861 -4.954 21.185 1.00 78.69 250 ASP A CA 1
ATOM 1881 C C . ASP A 1 250 ? 3.581 -4.263 21.695 1.00 78.69 250 ASP A C 1
ATOM 1883 O O . ASP A 1 250 ? 3.449 -3.994 22.893 1.00 78.69 250 ASP A O 1
ATOM 1887 N N . SER A 1 251 ? 2.599 -4.013 20.820 1.00 76.50 251 SER A N 1
ATOM 1888 C CA . SER A 1 251 ? 1.313 -3.412 21.201 1.00 76.50 251 SER A CA 1
ATOM 1889 C C . SER A 1 251 ? 0.318 -4.398 21.829 1.00 76.50 251 SER A C 1
ATOM 1891 O O . SER A 1 251 ? -0.601 -3.971 22.528 1.00 76.50 251 SER A O 1
ATOM 1893 N N . VAL A 1 252 ? 0.516 -5.709 21.642 1.00 81.00 252 VAL A N 1
ATOM 1894 C CA . VAL A 1 252 ? -0.416 -6.763 22.087 1.00 81.00 252 VAL A CA 1
ATOM 1895 C C . VAL A 1 252 ? -0.519 -6.813 23.611 1.00 81.00 252 VAL A C 1
ATOM 1897 O O . VAL A 1 252 ? -1.610 -6.733 24.170 1.00 81.00 252 VAL A O 1
ATOM 1900 N N . ASN A 1 253 ? 0.621 -6.879 24.303 1.00 83.81 253 ASN A N 1
ATOM 1901 C CA . ASN A 1 253 ? 0.651 -7.015 25.761 1.00 83.81 253 ASN A CA 1
ATOM 1902 C C . ASN A 1 253 ? -0.013 -5.818 26.490 1.00 83.81 253 ASN A C 1
ATOM 1904 O O . ASN A 1 253 ? -0.851 -6.048 27.362 1.00 83.81 253 ASN A O 1
ATOM 1908 N N . PRO A 1 254 ? 0.248 -4.548 26.112 1.00 87.94 254 PRO A N 1
ATOM 1909 C CA . PRO A 1 254 ? -0.505 -3.410 26.643 1.00 87.94 254 PRO A CA 1
ATOM 1910 C C . PRO A 1 254 ? -2.022 -3.473 26.404 1.00 87.94 254 PRO A C 1
ATOM 1912 O O . PRO A 1 254 ? -2.788 -3.030 27.261 1.00 87.94 254 PRO A O 1
ATOM 1915 N N . LEU A 1 255 ? -2.474 -3.991 25.255 1.00 86.62 255 LEU A N 1
ATOM 1916 C CA . LEU A 1 255 ? -3.905 -4.128 24.959 1.00 86.62 255 LEU A CA 1
ATOM 1917 C C . LEU A 1 255 ? -4.555 -5.199 25.841 1.00 86.62 255 LEU A C 1
ATOM 1919 O O . LEU A 1 255 ? -5.610 -4.948 26.423 1.00 86.62 255 LEU A O 1
ATOM 1923 N N . ASP A 1 256 ? -3.908 -6.351 26.003 1.00 85.00 256 ASP A N 1
ATOM 1924 C CA . ASP A 1 256 ? -4.398 -7.421 26.876 1.00 85.00 256 ASP A CA 1
ATOM 1925 C C . ASP A 1 256 ? -4.485 -6.959 28.340 1.00 85.00 256 ASP A C 1
ATOM 1927 O O . ASP A 1 256 ? -5.488 -7.199 29.018 1.00 85.00 256 ASP A O 1
ATOM 1931 N N . GLU A 1 257 ? -3.478 -6.222 28.820 1.00 87.38 257 GLU A N 1
ATOM 1932 C CA . GLU A 1 257 ? -3.484 -5.647 30.168 1.00 87.38 257 GLU A CA 1
ATOM 1933 C C . GLU A 1 257 ? -4.629 -4.633 30.346 1.00 87.38 257 GLU A C 1
ATOM 1935 O O . GLU A 1 257 ? -5.340 -4.646 31.355 1.00 87.38 257 GLU A O 1
ATOM 1940 N N . ALA A 1 258 ? -4.863 -3.778 29.345 1.00 86.75 258 ALA A N 1
ATOM 1941 C CA . ALA A 1 258 ? -5.965 -2.821 29.366 1.00 86.75 258 ALA A CA 1
ATOM 1942 C C . ALA A 1 258 ? -7.338 -3.513 29.404 1.00 86.75 258 ALA A C 1
ATOM 1944 O O . ALA A 1 258 ? -8.205 -3.094 30.178 1.00 86.75 258 ALA A O 1
ATOM 1945 N N . ALA A 1 259 ? -7.535 -4.580 28.622 1.00 86.62 259 ALA A N 1
ATOM 1946 C CA . ALA A 1 259 ? -8.766 -5.369 28.648 1.00 86.62 259 ALA A CA 1
ATOM 1947 C C . ALA A 1 259 ? -9.010 -5.975 30.041 1.00 86.62 259 ALA A C 1
ATOM 1949 O O . ALA A 1 259 ? -10.100 -5.816 30.599 1.00 86.62 259 ALA A O 1
ATOM 1950 N N . ALA A 1 260 ? -7.973 -6.560 30.653 1.00 86.75 260 ALA A N 1
ATOM 1951 C CA . ALA A 1 260 ? -8.043 -7.127 32.001 1.00 86.75 260 ALA A CA 1
ATOM 1952 C C . ALA A 1 260 ? -8.368 -6.068 33.072 1.00 86.75 260 ALA A C 1
ATOM 1954 O O . ALA A 1 260 ? -9.176 -6.305 33.973 1.00 86.75 260 ALA A O 1
ATOM 1955 N N . TYR A 1 261 ? -7.801 -4.859 32.978 1.00 88.88 261 TYR A N 1
ATOM 1956 C CA . TYR A 1 261 ? -8.150 -3.782 33.910 1.00 88.88 261 TYR A CA 1
ATOM 1957 C C . TYR A 1 261 ? -9.615 -3.346 33.798 1.00 88.88 261 TYR A C 1
ATOM 1959 O O . TYR A 1 261 ? -10.231 -3.022 34.820 1.00 88.88 261 TYR A O 1
ATOM 1967 N N . ILE A 1 262 ? -10.175 -3.336 32.587 1.00 86.12 262 ILE A N 1
ATOM 1968 C CA . ILE A 1 262 ? -11.566 -2.941 32.336 1.00 86.12 262 ILE A CA 1
ATOM 1969 C C . ILE A 1 262 ? -12.538 -4.021 32.823 1.00 86.12 262 ILE A C 1
ATOM 1971 O O . ILE A 1 262 ? -13.480 -3.700 33.549 1.00 86.12 262 ILE A O 1
ATOM 1975 N N . GLN A 1 263 ? -12.325 -5.280 32.438 1.00 77.00 263 GLN A N 1
ATOM 1976 C CA . GLN A 1 263 ? -13.273 -6.361 32.723 1.00 77.00 263 GLN A CA 1
ATOM 1977 C C . GLN A 1 263 ? -13.112 -6.892 34.147 1.00 77.00 263 GLN A C 1
ATOM 1979 O O . GLN A 1 263 ? -14.065 -6.866 34.927 1.00 77.00 263 GLN A O 1
ATOM 1984 N N . ASP A 1 264 ? -11.898 -7.293 34.523 1.00 80.56 264 ASP A N 1
ATOM 1985 C CA . ASP A 1 264 ? -11.673 -7.994 35.785 1.00 80.56 264 ASP A CA 1
ATOM 1986 C C . ASP A 1 264 ? -11.527 -7.014 36.943 1.00 80.56 264 ASP A C 1
ATOM 1988 O O . ASP A 1 264 ? -12.215 -7.117 37.962 1.00 80.56 264 ASP A O 1
ATOM 1992 N N . TYR A 1 265 ? -10.624 -6.040 36.813 1.00 85.31 265 TYR A N 1
ATOM 1993 C CA . TYR A 1 265 ? -10.274 -5.205 37.958 1.00 85.31 265 TYR A CA 1
ATOM 1994 C C . TYR A 1 265 ? -11.361 -4.174 38.278 1.00 85.31 265 TYR A C 1
ATOM 1996 O O . TYR A 1 265 ? -11.793 -4.069 39.430 1.00 85.31 265 TYR A O 1
ATOM 2004 N N . ALA A 1 266 ? -11.824 -3.413 37.283 1.00 83.81 266 ALA A N 1
ATOM 2005 C CA . ALA A 1 266 ? -12.884 -2.431 37.489 1.00 83.81 266 ALA A CA 1
ATOM 2006 C C . ALA A 1 266 ? -14.231 -3.102 37.813 1.00 83.81 266 ALA A C 1
ATOM 2008 O O . ALA A 1 266 ? -14.907 -2.656 38.746 1.00 83.81 266 ALA A O 1
ATOM 2009 N N . GLY A 1 267 ? -14.573 -4.201 37.129 1.00 82.44 267 GLY A N 1
ATOM 2010 C CA . GLY A 1 267 ? -15.786 -4.985 37.386 1.00 82.44 267 GLY A CA 1
ATOM 2011 C C . GLY A 1 267 ? -15.890 -5.466 38.836 1.00 82.44 267 GLY A C 1
ATOM 2012 O O . GLY A 1 267 ? -16.804 -5.068 39.562 1.00 82.44 267 GLY A O 1
ATOM 2013 N N . GLN A 1 268 ? -14.869 -6.180 39.328 1.00 86.94 268 GLN A N 1
ATOM 2014 C CA . GLN A 1 268 ? -14.837 -6.679 40.713 1.00 86.94 268 GLN A CA 1
ATOM 2015 C C . GLN A 1 268 ? -14.945 -5.563 41.763 1.00 86.94 268 GLN A C 1
ATOM 2017 O O . GLN A 1 268 ? -15.494 -5.756 42.852 1.00 86.94 268 GLN A O 1
ATOM 2022 N N . ARG A 1 269 ? -14.373 -4.386 41.485 1.00 88.31 269 ARG A N 1
ATOM 2023 C CA . ARG A 1 269 ? -14.443 -3.234 42.396 1.00 88.31 269 ARG A CA 1
ATOM 2024 C C . ARG A 1 269 ? -15.847 -2.632 42.428 1.00 88.31 269 ARG A C 1
ATOM 2026 O O . ARG A 1 269 ? -16.300 -2.259 43.511 1.00 88.31 269 ARG A O 1
ATOM 2033 N N . ILE A 1 270 ? -16.524 -2.569 41.281 1.00 85.00 270 ILE A N 1
ATOM 2034 C CA . ILE A 1 270 ? -17.912 -2.109 41.171 1.00 85.00 270 ILE A CA 1
ATOM 2035 C C . ILE A 1 270 ? -18.857 -3.057 41.910 1.00 85.00 270 ILE A C 1
ATOM 2037 O O . ILE A 1 270 ? -19.673 -2.578 42.695 1.00 85.00 270 ILE A O 1
A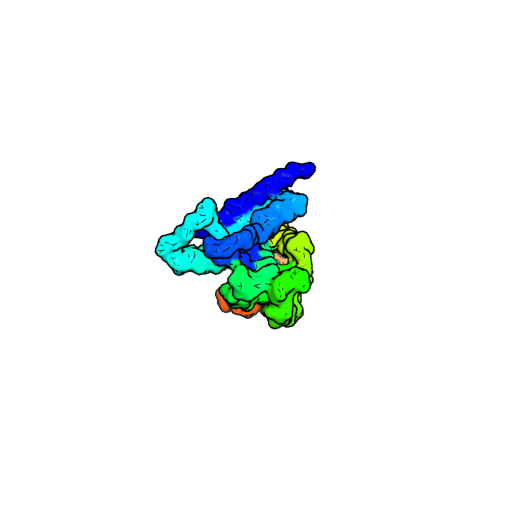TOM 2041 N N . ASP A 1 271 ? -18.707 -4.374 41.758 1.00 85.56 271 ASP A N 1
ATOM 2042 C CA . ASP A 1 271 ? -19.568 -5.333 42.461 1.00 85.56 271 ASP A CA 1
ATOM 2043 C C . ASP A 1 271 ? -19.417 -5.273 43.978 1.00 85.56 271 ASP A C 1
ATOM 2045 O O . ASP A 1 271 ? -20.412 -5.266 44.704 1.00 85.56 271 ASP A O 1
ATOM 2049 N N . ARG A 1 272 ? -18.185 -5.132 44.481 1.00 87.81 272 ARG A N 1
ATOM 2050 C CA . ARG A 1 272 ? -17.959 -4.928 45.922 1.00 87.81 272 ARG A CA 1
ATOM 2051 C C . ARG A 1 272 ? -18.632 -3.655 46.432 1.00 87.81 272 ARG A C 1
ATOM 2053 O O . ARG A 1 272 ? -19.220 -3.667 47.511 1.00 87.81 272 ARG A O 1
ATOM 2060 N N . ALA A 1 273 ? -18.545 -2.558 45.676 1.00 87.50 273 ALA A N 1
ATOM 2061 C CA . ALA A 1 273 ? -19.201 -1.304 46.039 1.00 87.50 273 ALA A CA 1
ATOM 2062 C C . ALA A 1 273 ? -20.733 -1.430 46.002 1.00 87.50 273 ALA A C 1
ATOM 2064 O O . ALA A 1 273 ? -21.413 -0.903 46.882 1.00 87.50 273 ALA A O 1
ATOM 2065 N N . ARG A 1 274 ? -21.269 -2.158 45.015 1.00 89.88 274 ARG A N 1
ATOM 2066 C CA . ARG A 1 274 ? -22.697 -2.450 44.885 1.00 89.88 274 ARG A CA 1
ATOM 2067 C C . ARG A 1 274 ? -23.217 -3.239 46.084 1.00 89.88 274 ARG A C 1
ATOM 2069 O O . ARG A 1 274 ? -24.185 -2.795 46.690 1.00 89.88 274 ARG A O 1
ATOM 2076 N N . GLN A 1 275 ? -22.552 -4.332 46.463 1.00 88.38 275 GLN A N 1
ATOM 2077 C CA . GLN A 1 275 ? -22.948 -5.152 47.613 1.00 88.38 275 GLN A CA 1
ATOM 2078 C C . GLN A 1 275 ? -23.014 -4.319 48.901 1.00 88.38 275 GLN A C 1
ATOM 2080 O O . GLN A 1 275 ? -24.021 -4.333 49.599 1.00 88.38 275 GLN A O 1
ATOM 2085 N N . ALA A 1 276 ? -21.990 -3.498 49.162 1.00 88.12 276 ALA A N 1
ATOM 2086 C CA . ALA A 1 276 ? -21.963 -2.633 50.342 1.00 88.12 276 ALA A CA 1
ATOM 2087 C C . ALA A 1 276 ? -23.114 -1.603 50.368 1.00 88.12 276 ALA A C 1
ATOM 2089 O O . ALA A 1 276 ? -23.609 -1.244 51.436 1.00 88.12 276 ALA A O 1
ATOM 2090 N N . LEU A 1 277 ? -23.543 -1.105 49.202 1.00 85.56 277 LEU A N 1
ATOM 2091 C CA . LEU A 1 277 ? -24.687 -0.193 49.095 1.00 85.56 277 LEU A CA 1
ATOM 2092 C C . LEU A 1 277 ? -26.032 -0.910 49.257 1.00 85.56 277 LEU A C 1
ATOM 2094 O O . LEU A 1 277 ? -26.955 -0.320 49.820 1.00 85.56 277 LEU A O 1
ATOM 2098 N N . GLU A 1 278 ? -26.151 -2.144 48.763 1.00 87.62 278 GLU A N 1
ATOM 2099 C CA . GLU A 1 278 ? -27.338 -2.988 48.936 1.00 87.62 278 GLU A CA 1
ATOM 2100 C C . GLU A 1 278 ? -27.566 -3.314 50.416 1.00 87.62 278 GLU A C 1
ATOM 2102 O O . GLU A 1 278 ? -28.677 -3.112 50.911 1.00 87.62 278 GLU A O 1
ATOM 2107 N N . ASP A 1 279 ? -26.512 -3.711 51.132 1.00 87.31 279 ASP A N 1
ATOM 2108 C CA . ASP A 1 279 ? -26.563 -4.011 52.567 1.00 87.31 279 ASP A CA 1
ATOM 2109 C C . ASP A 1 279 ? -27.030 -2.777 53.368 1.00 87.31 279 ASP A C 1
ATOM 2111 O O . ASP A 1 279 ? -27.988 -2.839 54.141 1.00 87.31 279 ASP A O 1
ATOM 2115 N N . HIS A 1 280 ? -26.446 -1.604 53.096 1.00 82.31 280 HIS A N 1
ATOM 2116 C CA . HIS A 1 280 ? -26.821 -0.356 53.771 1.00 82.31 280 HIS A CA 1
ATOM 2117 C C . HIS A 1 280 ? -28.259 0.099 53.455 1.00 82.31 280 HIS A C 1
ATOM 2119 O O . HIS A 1 280 ? -28.933 0.687 54.301 1.00 82.31 280 HIS A O 1
ATOM 2125 N N . ALA A 1 281 ? -28.761 -0.165 52.243 1.00 79.12 281 ALA A N 1
ATOM 2126 C CA . ALA A 1 281 ? -30.144 0.143 51.878 1.00 79.12 281 ALA A CA 1
ATOM 2127 C C . ALA A 1 281 ? -31.156 -0.731 52.638 1.00 79.12 281 ALA A C 1
ATOM 2129 O O . ALA A 1 281 ? -32.239 -0.251 52.975 1.00 79.12 281 ALA A O 1
ATOM 2130 N N . GLN A 1 282 ? -30.811 -1.996 52.906 1.00 82.75 282 GLN A N 1
ATOM 2131 C CA . GLN A 1 282 ? -31.641 -2.915 53.689 1.00 82.75 282 GLN A CA 1
ATOM 2132 C C . GLN A 1 282 ? -31.692 -2.513 55.167 1.00 82.75 282 GLN A C 1
ATOM 2134 O O . GLN A 1 282 ? -32.762 -2.565 55.770 1.00 82.75 282 GLN A O 1
ATOM 2139 N N . GLU A 1 283 ? -30.568 -2.063 55.727 1.00 79.44 283 GLU A N 1
ATOM 2140 C CA . GLU A 1 283 ? -30.485 -1.562 57.105 1.00 79.44 283 GLU A CA 1
ATOM 2141 C C . GLU A 1 283 ? -31.257 -0.249 57.303 1.00 79.44 283 GLU A C 1
ATOM 2143 O O . GLU A 1 283 ? -31.923 -0.075 58.317 1.00 79.44 283 GLU A O 1
ATOM 2148 N N . ALA A 1 284 ? -31.217 0.667 56.329 1.00 70.44 284 ALA A N 1
ATOM 2149 C CA . ALA A 1 284 ? -31.914 1.957 56.400 1.00 70.44 284 ALA A CA 1
ATOM 2150 C C . ALA A 1 284 ? -33.433 1.877 56.130 1.00 70.44 284 ALA A C 1
ATOM 2152 O O . ALA A 1 284 ? -34.144 2.864 56.323 1.00 70.44 284 ALA A O 1
ATOM 2153 N N . GLY A 1 285 ? -33.919 0.736 55.628 1.00 62.25 285 GLY A N 1
ATOM 2154 C CA . GLY A 1 285 ? -35.339 0.450 55.396 1.00 62.25 285 GLY A CA 1
ATOM 2155 C C . GLY A 1 285 ? -36.048 -0.257 56.561 1.00 62.25 285 GLY A C 1
ATOM 2156 O O . GLY A 1 285 ? -37.236 -0.563 56.426 1.00 62.25 285 GLY A O 1
ATOM 2157 N N . GLN A 1 286 ? -35.337 -0.531 57.661 1.00 47.44 286 GLN A N 1
ATOM 2158 C CA . GLN A 1 286 ? -35.865 -1.013 58.947 1.00 47.44 286 GLN A CA 1
ATOM 2159 C C . GLN A 1 286 ? -36.066 0.151 59.925 1.00 47.44 286 GLN A C 1
ATOM 2161 O O . GLN A 1 286 ? -37.012 0.055 60.740 1.00 47.44 286 GLN A O 1
#

Sequence (286 aa):
MSRHTPTVVYAREPIPTSGPSVFIAGPTPRASGDVPSWRPAAIEELAARWTGEQPLTVLTPESRGGVRAEHYDDQVGWETEARAAADAILFWIPRDLETLPGFTTNVEFGLDVSSGKAVLGAPADCPNPERNRYLVYVAQRHGVPVRDTLADTVAAALDIVAARQENRLSAERQIDKVRAAAAVVRLGLEQLLAESKDTAGPAVRVEILRLLHRDEDQAAGVLGPLGDIVTALSTSVCTGEDTEDVDLADSVNPLDEAAAYIQDYAGQRIDRARQALEDHAQEAGQ

Radius of gyration: 29.66 Å; chains: 1; bounding box: 63×36×88 Å

Secondary structure (DSSP, 8-state):
---PPPEEEETTSPPPSSS-EEEEESPPPPTTS-PPPSHHHHHHHHHHH---SSPPEEEESSPGGGPPPSSHHHHHHHHHHHHHH-SEEEEE---BTTTB-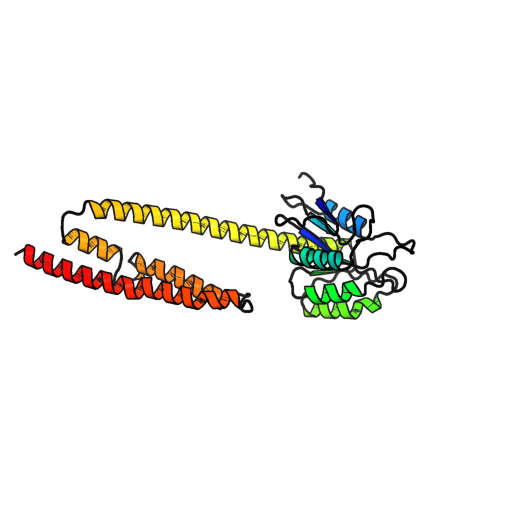-HHHHHHHHHHTTSS-EEEE--TTSS-GGGGHHHHHHHHHTT--EESSHHHHHHHHHHHHHHHHHHHHHHHHHHHHHHHHHHHHHHHHHHHHHHHHT--SHHHHHHHHHHH--SS-GGGSSHHHHHHHHHHHHHHHHHSTTTT-HHHHTTHHHHHHHHHIIIIIIHHHHHHHHHHHHHHHHHHT-

Foldseek 3Di:
DDQAQAAEDEQPGDADQDDAEEEEAFFDWDPPDPDDDCVVVLSVLLSVPDDDPDHYYYYYLAHVVNDDDPDPVSSVVRSVVNCVRHLAYQYAYLDDVVTGPGPVSVVVCVVCLQVLRYAAAQAPPRPCSVVCVVVVVSNVVNVHHYHNDSNVSSVVNVVSSVVVVVVVVVVVVVVVVVVVVVVVVVVVVVVLVVVVVPDDALVVLLVSLVQQADPVCRVNHVLSVVLVVLVVVLVCLCPDPVVVDPVSPVVNVVSNVVSCCSHPVVRVVSVVVSVVSVVVRVVVVD

pLDDT: mean 87.95, std 11.58, range [47.44, 98.81]